Protein AF-F9ERB6-F1 (afdb_monomer)

Radius of gyration: 22.66 Å; Cα contacts (8 Å, |Δi|>4): 170; chains: 1; bounding box: 61×48×61 Å

Sequence (245 aa):
NIIIIYNVPIQYGKVVSDYELTKASIKLIEELATFKDCTVIKESKATLNYVKQNLNITEKDAKEFIKLLGDDYYHIKNETNKVATFLEGQPYSFEKIKNLISIDKEYNMKDLIENFLKTKNFLDIISFLEKNKDSYLGLIYMLTDELINLLKLTSLIKSGKISRNMNYNVFKELYNDFSDLFIGKNFKPQHPYTIFLKLNSSENFSEEFLEKKLKELLEIEYKVKSGERDIDIETEVFLGKFFFK

Structure (mmCIF, N/CA/C/O backbone):
data_AF-F9ERB6-F1
#
_entry.id   AF-F9ERB6-F1
#
loop_
_atom_site.group_PDB
_atom_site.id
_atom_site.type_symbol
_atom_site.label_atom_id
_atom_site.label_alt_id
_atom_site.label_comp_id
_atom_site.label_asym_id
_atom_site.label_entity_id
_atom_site.label_seq_id
_atom_site.pdbx_PDB_ins_code
_atom_site.Cartn_x
_atom_site.Cartn_y
_atom_site.Cartn_z
_atom_site.occupancy
_atom_site.B_iso_or_equiv
_atom_site.auth_seq_id
_atom_site.auth_comp_id
_atom_site.auth_asym_id
_atom_site.auth_atom_id
_atom_site.pdbx_PDB_model_num
ATOM 1 N N . ASN A 1 1 ? 37.590 6.692 -23.106 1.00 71.62 1 ASN A N 1
ATOM 2 C CA . ASN A 1 1 ? 36.220 7.242 -23.165 1.00 71.62 1 ASN A CA 1
ATOM 3 C C . ASN A 1 1 ? 36.083 8.353 -22.153 1.00 71.62 1 ASN A C 1
ATOM 5 O O . ASN A 1 1 ? 36.281 8.098 -20.974 1.00 71.62 1 ASN A O 1
ATOM 9 N N . ILE A 1 2 ? 35.795 9.566 -22.618 1.00 81.50 2 ILE A N 1
ATOM 10 C CA . ILE A 1 2 ? 35.413 10.679 -21.746 1.00 81.50 2 ILE A CA 1
ATOM 11 C C . ILE A 1 2 ? 33.898 10.573 -21.564 1.00 81.50 2 ILE A C 1
ATOM 13 O O . ILE A 1 2 ? 33.173 10.480 -22.551 1.00 81.50 2 ILE A O 1
ATOM 17 N N . ILE A 1 3 ? 33.435 10.526 -20.318 1.00 85.31 3 ILE A N 1
ATOM 18 C CA . ILE A 1 3 ? 32.009 10.537 -19.980 1.00 85.31 3 ILE A CA 1
ATOM 19 C C . ILE A 1 3 ? 31.728 11.882 -19.324 1.00 85.31 3 ILE A C 1
ATOM 21 O O . ILE A 1 3 ? 32.378 12.237 -18.344 1.00 85.31 3 ILE A O 1
ATOM 25 N N . ILE A 1 4 ? 30.772 12.624 -19.876 1.00 82.62 4 ILE A N 1
ATOM 26 C CA . ILE A 1 4 ? 30.315 13.898 -19.324 1.00 82.62 4 ILE A CA 1
ATOM 27 C C . ILE A 1 4 ? 28.929 13.660 -18.734 1.00 82.62 4 ILE A C 1
ATOM 29 O O . ILE A 1 4 ? 28.033 13.189 -19.432 1.00 82.62 4 ILE A O 1
ATOM 33 N N . ILE A 1 5 ? 28.769 13.961 -17.446 1.00 84.25 5 ILE A N 1
ATOM 34 C CA . ILE A 1 5 ? 27.496 13.830 -16.734 1.00 84.25 5 ILE A CA 1
ATOM 35 C C . ILE A 1 5 ? 26.927 15.229 -16.524 1.00 84.25 5 ILE A C 1
ATOM 37 O O . ILE A 1 5 ? 27.597 16.099 -15.968 1.00 84.25 5 ILE A O 1
ATOM 41 N N . TYR A 1 6 ? 25.690 15.432 -16.968 1.00 82.94 6 TYR A N 1
ATOM 42 C CA . TYR A 1 6 ? 24.942 16.668 -16.776 1.00 82.94 6 TYR A CA 1
ATOM 43 C C . TYR A 1 6 ? 23.697 16.370 -15.943 1.00 82.94 6 TYR A C 1
ATOM 45 O O . TYR A 1 6 ? 22.802 15.654 -16.390 1.00 82.94 6 TYR A O 1
ATOM 53 N N . ASN A 1 7 ? 23.660 16.901 -14.723 1.00 81.75 7 ASN A N 1
ATOM 54 C CA . ASN A 1 7 ? 22.534 16.724 -13.814 1.00 81.75 7 ASN A CA 1
ATOM 55 C C . ASN A 1 7 ? 21.531 17.860 -14.005 1.00 81.75 7 ASN A C 1
ATOM 57 O O . ASN A 1 7 ? 21.911 19.031 -13.991 1.00 81.75 7 ASN A O 1
ATOM 61 N N . VAL A 1 8 ? 20.250 17.511 -14.122 1.00 82.44 8 VAL A N 1
ATOM 62 C CA . VAL A 1 8 ? 19.152 18.476 -14.233 1.00 82.44 8 VAL A CA 1
ATOM 63 C C . VAL A 1 8 ? 18.274 18.447 -12.981 1.00 82.44 8 VAL A C 1
ATOM 65 O O . VAL A 1 8 ? 17.952 17.362 -12.492 1.00 82.44 8 VAL A O 1
ATOM 68 N N . PRO A 1 9 ? 17.856 19.607 -12.447 1.00 80.44 9 PRO A N 1
ATOM 69 C CA . PRO A 1 9 ? 16.881 19.649 -11.370 1.00 80.44 9 PRO A CA 1
ATOM 70 C C . PRO A 1 9 ? 15.511 19.175 -11.870 1.00 80.44 9 PRO A C 1
ATOM 72 O O . PRO A 1 9 ? 15.029 19.585 -12.931 1.00 80.44 9 PRO A O 1
ATOM 75 N N . ILE A 1 10 ? 14.876 18.307 -11.081 1.00 73.56 10 ILE A N 1
ATOM 76 C CA . ILE A 1 10 ? 13.539 17.770 -11.345 1.00 73.56 10 ILE A CA 1
ATOM 77 C C . ILE A 1 10 ? 12.569 18.353 -10.319 1.00 73.56 10 ILE A C 1
ATOM 79 O O . ILE A 1 10 ? 12.790 18.247 -9.114 1.00 73.56 10 ILE A O 1
ATOM 83 N N . GLN A 1 11 ? 11.457 18.908 -10.796 1.00 70.81 11 GLN A N 1
ATOM 84 C CA . GLN A 1 11 ? 10.355 19.380 -9.968 1.00 70.81 11 GLN A CA 1
ATOM 85 C C . GLN A 1 11 ? 9.054 18.704 -10.414 1.00 70.81 11 GLN A C 1
ATOM 87 O O . GLN A 1 11 ? 8.700 18.706 -11.593 1.00 70.81 11 GLN A O 1
ATOM 92 N N . TYR A 1 12 ? 8.343 18.075 -9.474 1.00 69.69 12 TYR A N 1
ATOM 93 C CA . TYR A 1 12 ? 7.079 17.363 -9.732 1.00 69.69 12 TYR A CA 1
ATOM 94 C C . TYR A 1 12 ? 7.140 16.325 -10.872 1.00 69.69 12 TYR A C 1
ATOM 96 O O . TYR A 1 12 ? 6.164 16.132 -11.603 1.00 69.69 12 TYR A O 1
ATOM 104 N N . GLY A 1 13 ? 8.282 15.646 -11.025 1.00 64.31 13 GLY A N 1
ATOM 105 C CA . GLY A 1 13 ? 8.489 14.636 -12.066 1.00 64.31 13 GLY A CA 1
ATOM 106 C C . GLY A 1 13 ? 8.691 15.211 -13.471 1.00 64.31 13 GLY A C 1
ATOM 107 O O . GLY A 1 13 ? 8.506 14.487 -14.445 1.00 64.31 13 GLY A O 1
ATOM 108 N N . LYS A 1 14 ? 9.047 16.495 -13.591 1.00 71.62 14 LYS A N 1
ATOM 109 C CA . LYS A 1 14 ? 9.475 17.137 -14.840 1.00 71.62 14 LYS A CA 1
ATOM 110 C C . LYS A 1 14 ? 10.795 17.870 -14.626 1.00 71.62 14 LYS A C 1
ATOM 112 O O . LYS A 1 14 ? 11.063 18.347 -13.527 1.00 71.62 14 LYS A O 1
ATOM 117 N N . VAL A 1 15 ? 11.613 17.950 -15.671 1.00 78.56 15 VAL A N 1
ATOM 118 C CA . VAL A 1 15 ? 12.820 18.785 -15.658 1.00 78.56 15 VAL A CA 1
ATOM 119 C C . VAL A 1 15 ? 12.391 20.250 -15.561 1.00 78.56 15 VAL A C 1
A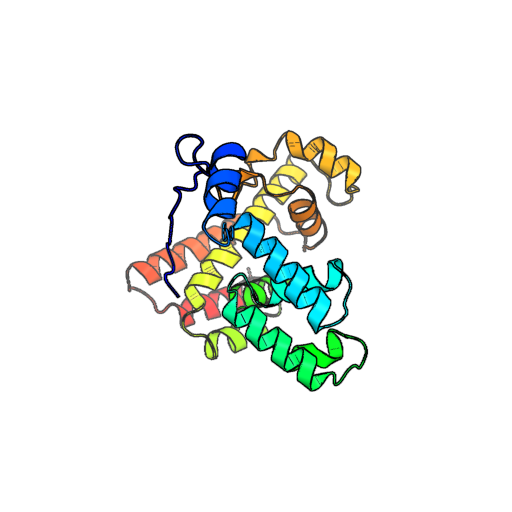TOM 121 O O . VAL A 1 15 ? 11.418 20.648 -16.203 1.00 78.56 15 VAL A O 1
ATOM 124 N N . VAL A 1 16 ? 13.068 21.038 -14.724 1.00 83.94 16 VAL A N 1
ATOM 125 C CA . VAL A 1 16 ? 12.841 22.490 -14.662 1.00 83.94 16 VAL A CA 1
ATOM 126 C C . VAL A 1 16 ? 13.194 23.090 -16.024 1.00 83.94 16 VAL A C 1
ATOM 128 O O . VAL A 1 16 ? 14.277 22.821 -16.540 1.00 83.94 16 VAL A O 1
ATOM 131 N N . SER A 1 17 ? 12.294 23.895 -16.595 1.00 80.94 17 SER A N 1
ATOM 132 C CA . SER A 1 17 ? 12.388 24.408 -17.974 1.00 80.94 17 SER A CA 1
ATOM 133 C C . SER A 1 17 ? 13.741 25.031 -18.308 1.00 80.94 17 SER A C 1
ATOM 135 O O . SER A 1 17 ? 14.278 24.804 -19.386 1.00 80.94 17 SER A O 1
ATOM 137 N N . ASP A 1 18 ? 14.314 25.767 -17.359 1.00 82.44 18 ASP A N 1
ATOM 138 C CA . ASP A 1 18 ? 15.550 26.534 -17.544 1.00 82.44 18 ASP A CA 1
ATOM 139 C C . ASP A 1 18 ? 16.794 25.638 -17.675 1.00 82.44 18 ASP A C 1
ATOM 141 O O . ASP A 1 18 ? 17.854 26.090 -18.106 1.00 82.44 18 ASP A O 1
ATOM 145 N N . TYR A 1 19 ? 16.658 24.358 -17.325 1.00 81.06 19 TYR A N 1
ATOM 146 C CA . TYR A 1 19 ? 17.702 23.336 -17.383 1.00 81.06 19 TYR A CA 1
ATOM 147 C C . TYR A 1 19 ? 17.399 22.252 -18.429 1.00 81.06 19 TYR A C 1
ATOM 149 O O . TYR A 1 19 ? 18.171 21.302 -18.583 1.00 81.06 19 TYR A O 1
ATOM 157 N N . GLU A 1 20 ? 16.272 22.351 -19.142 1.00 82.06 20 GLU A N 1
ATOM 158 C CA . GLU A 1 20 ? 15.896 21.377 -20.160 1.00 82.06 20 GLU A CA 1
ATOM 159 C C . GLU A 1 20 ? 16.738 21.580 -21.429 1.00 82.06 20 GLU A C 1
ATOM 161 O O . GLU A 1 20 ? 16.736 22.641 -22.056 1.00 82.06 20 GLU A O 1
ATOM 166 N N . LEU A 1 21 ? 17.469 20.539 -21.838 1.00 84.44 21 LEU A N 1
ATOM 167 C CA . LEU A 1 21 ? 18.234 20.572 -23.081 1.00 84.44 21 LEU A CA 1
ATOM 168 C C . LEU A 1 21 ? 17.281 20.605 -24.277 1.00 84.44 21 LEU A C 1
ATOM 170 O O . LEU A 1 21 ? 16.527 19.664 -24.533 1.00 84.44 21 LEU A O 1
ATOM 174 N N . THR A 1 22 ? 17.345 21.684 -25.055 1.00 85.50 22 THR A N 1
ATOM 175 C CA . THR A 1 22 ? 16.536 21.806 -26.270 1.00 85.50 22 THR A CA 1
ATOM 176 C C . THR A 1 22 ? 16.966 20.789 -27.330 1.00 85.50 22 THR A C 1
ATOM 178 O O . THR A 1 22 ? 18.119 20.355 -27.383 1.00 85.50 22 THR A O 1
ATOM 181 N N . LYS A 1 23 ? 16.064 20.463 -28.265 1.00 85.31 23 LYS A N 1
ATOM 182 C CA . LYS A 1 23 ? 16.389 19.603 -29.420 1.00 85.31 23 LYS A CA 1
ATOM 183 C C . LYS A 1 23 ? 17.579 20.121 -30.238 1.00 85.31 23 LYS A C 1
ATOM 185 O O . LYS A 1 23 ? 18.312 19.316 -30.802 1.00 85.31 23 LYS A O 1
ATOM 190 N N . ALA A 1 24 ? 17.756 21.441 -30.325 1.00 88.38 24 ALA A N 1
ATOM 191 C CA . ALA A 1 24 ? 18.884 22.045 -31.031 1.00 88.38 24 ALA A CA 1
ATOM 192 C C . ALA A 1 24 ? 20.206 21.778 -30.296 1.00 88.38 24 ALA A C 1
ATOM 194 O O . ALA A 1 24 ? 21.178 21.360 -30.916 1.00 88.38 24 ALA A O 1
ATOM 195 N N . SER A 1 25 ? 20.212 21.934 -28.970 1.00 86.06 25 SER A N 1
ATOM 196 C CA . SER A 1 25 ? 21.370 21.638 -28.121 1.00 86.06 25 SER A CA 1
ATOM 197 C C . SER A 1 25 ? 21.766 20.162 -28.188 1.00 86.06 25 SER A C 1
ATOM 199 O O . SER A 1 25 ? 22.945 19.856 -28.315 1.00 86.06 25 SER A O 1
ATOM 201 N N . ILE A 1 26 ? 20.788 19.249 -28.164 1.00 87.81 26 ILE A N 1
ATOM 202 C CA . ILE A 1 26 ? 21.046 17.805 -28.270 1.00 87.81 26 ILE A CA 1
ATOM 203 C C . ILE A 1 26 ? 21.697 17.461 -29.612 1.00 87.81 26 ILE A C 1
ATOM 205 O O . ILE A 1 26 ? 22.683 16.738 -29.618 1.00 87.81 26 ILE A O 1
ATOM 209 N N . LYS A 1 27 ? 21.222 18.029 -30.730 1.00 90.12 27 LYS A N 1
ATOM 210 C CA . LYS A 1 27 ? 21.838 17.798 -32.048 1.00 90.12 27 LYS A CA 1
ATOM 211 C C . LYS A 1 27 ? 23.305 18.223 -32.100 1.00 90.12 27 LYS A C 1
ATOM 213 O O . LYS A 1 27 ? 24.126 17.478 -32.614 1.00 90.12 27 LYS A O 1
ATOM 218 N N . LEU A 1 28 ? 23.635 19.382 -31.529 1.00 90.75 28 LEU A N 1
ATOM 219 C CA . LEU A 1 28 ? 25.022 19.856 -31.456 1.00 90.75 28 LEU A CA 1
ATOM 220 C C . LEU A 1 28 ? 25.899 18.935 -30.595 1.00 90.75 28 LEU A C 1
ATOM 222 O O . LEU A 1 28 ? 27.067 18.721 -30.905 1.00 90.75 28 LEU A O 1
ATOM 226 N N . ILE A 1 29 ? 25.343 18.363 -29.522 1.00 88.56 29 ILE A N 1
ATOM 227 C CA . ILE A 1 29 ? 26.040 17.349 -28.720 1.00 88.56 29 ILE A CA 1
ATOM 228 C C . ILE A 1 29 ? 26.240 16.073 -29.545 1.00 88.56 29 ILE A C 1
ATOM 230 O O . ILE A 1 29 ? 27.333 15.515 -29.527 1.00 88.56 29 ILE A O 1
ATOM 234 N N . GLU A 1 30 ? 25.218 15.634 -30.282 1.00 91.25 30 GLU A N 1
ATOM 235 C CA . GLU A 1 30 ? 25.242 14.426 -31.118 1.00 91.25 30 GLU A CA 1
ATOM 236 C C . GLU A 1 30 ? 26.248 14.498 -32.281 1.00 91.25 30 GLU A C 1
ATOM 238 O O . GLU A 1 30 ? 26.722 13.458 -32.736 1.00 91.25 30 GLU A O 1
ATOM 243 N N . GLU A 1 31 ? 26.636 15.699 -32.723 1.00 91.94 31 GLU A N 1
ATOM 244 C CA . GLU A 1 31 ? 27.723 15.904 -33.695 1.00 91.94 31 GLU A CA 1
ATOM 245 C C . GLU A 1 31 ? 29.114 15.566 -33.125 1.00 91.94 31 GLU A C 1
ATOM 247 O O . GLU A 1 31 ? 30.026 15.230 -33.880 1.00 91.94 31 GLU A O 1
ATOM 252 N N . LEU A 1 32 ? 29.286 15.639 -31.800 1.00 89.62 32 LEU A N 1
ATOM 253 C CA . LEU A 1 32 ? 30.582 15.499 -31.122 1.00 89.62 32 LEU A CA 1
ATOM 254 C C . LEU A 1 32 ? 30.663 14.272 -30.201 1.00 89.62 32 LEU A C 1
ATOM 256 O O . LEU A 1 32 ? 31.756 13.779 -29.918 1.00 89.62 32 LEU A O 1
ATOM 260 N N . ALA A 1 33 ? 29.529 13.789 -29.698 1.00 87.56 33 ALA A N 1
ATOM 261 C CA . ALA A 1 33 ? 29.447 12.730 -28.702 1.00 87.56 33 ALA A CA 1
ATOM 262 C C . ALA A 1 33 ? 28.122 11.963 -28.793 1.00 87.56 33 ALA A C 1
ATOM 264 O O . ALA A 1 33 ? 27.125 12.440 -29.318 1.00 87.56 33 ALA A O 1
ATOM 265 N N . THR A 1 34 ? 28.065 10.763 -28.214 1.00 87.44 34 THR A N 1
ATOM 266 C CA . THR A 1 34 ? 26.791 10.049 -28.062 1.00 87.44 34 THR A CA 1
ATOM 267 C C . THR A 1 34 ? 25.996 10.639 -26.901 1.00 87.44 34 THR A C 1
ATOM 269 O O . THR A 1 34 ? 26.391 10.499 -25.743 1.00 87.44 34 THR A O 1
ATOM 272 N N . PHE A 1 35 ? 24.847 11.246 -27.193 1.00 86.19 35 PHE A N 1
ATOM 273 C CA . PHE A 1 35 ? 23.916 11.692 -26.163 1.00 86.19 35 PHE A CA 1
ATOM 274 C C . PHE A 1 35 ? 23.068 10.517 -25.649 1.00 86.19 35 PHE A C 1
ATOM 276 O O . PHE A 1 35 ? 22.467 9.770 -26.423 1.00 86.19 35 PHE A O 1
ATOM 283 N N . LYS A 1 36 ? 23.002 10.350 -24.325 1.00 83.56 36 LYS A N 1
ATOM 284 C CA . LYS A 1 36 ? 22.073 9.427 -23.664 1.00 83.56 36 LYS A CA 1
ATOM 285 C C . LYS A 1 36 ? 21.321 10.166 -22.572 1.00 83.56 36 LYS A C 1
ATOM 287 O O . LYS A 1 36 ? 21.922 10.706 -21.652 1.00 83.56 36 LYS A O 1
ATOM 292 N N . ASP A 1 37 ? 20.001 10.154 -22.683 1.00 77.06 37 ASP A N 1
ATOM 293 C CA . ASP A 1 37 ? 19.109 10.734 -21.689 1.00 77.06 37 ASP A CA 1
ATOM 294 C C . ASP A 1 37 ? 18.735 9.671 -20.652 1.00 77.06 37 ASP A C 1
ATOM 296 O O . ASP A 1 37 ? 17.989 8.735 -20.953 1.00 77.06 37 ASP A O 1
ATOM 300 N N . CYS A 1 38 ? 19.277 9.837 -19.447 1.00 73.38 38 CYS A N 1
ATOM 301 C CA . CYS A 1 38 ? 19.036 8.984 -18.285 1.00 73.38 38 CYS A CA 1
ATOM 302 C C . CYS A 1 38 ? 18.101 9.658 -17.265 1.00 73.38 38 CYS A C 1
ATOM 304 O O . CYS A 1 38 ? 18.232 9.449 -16.066 1.00 73.38 38 CYS A O 1
ATOM 306 N N . THR A 1 39 ? 17.177 10.520 -17.700 1.00 70.94 39 THR A N 1
ATOM 307 C CA . THR A 1 39 ? 16.141 11.036 -16.794 1.00 70.94 39 THR A CA 1
ATOM 308 C C . THR A 1 39 ? 15.249 9.901 -16.285 1.00 70.94 39 THR A C 1
ATOM 310 O O . THR A 1 39 ? 14.888 8.998 -17.043 1.00 70.94 39 THR A O 1
ATOM 313 N N . VAL A 1 40 ? 14.806 9.998 -15.026 1.00 65.12 40 VAL A N 1
ATOM 314 C CA . VAL A 1 40 ? 13.964 8.994 -14.336 1.00 65.12 40 VAL A CA 1
ATOM 315 C C . VAL A 1 40 ? 12.767 8.530 -15.188 1.00 65.12 40 VAL A C 1
ATOM 317 O O . VAL A 1 40 ? 12.412 7.356 -15.205 1.00 65.12 40 VAL A O 1
ATOM 320 N N . ILE A 1 41 ? 12.172 9.431 -15.979 1.00 62.16 41 ILE A N 1
ATOM 321 C CA . ILE A 1 41 ? 11.030 9.143 -16.869 1.00 62.16 41 ILE A CA 1
ATOM 322 C C . ILE A 1 41 ? 11.405 8.162 -17.993 1.00 62.16 41 ILE A C 1
ATOM 324 O O . ILE A 1 41 ? 10.613 7.289 -18.366 1.00 62.16 41 ILE A O 1
ATOM 328 N N . LYS A 1 42 ? 12.597 8.320 -18.579 1.00 67.19 42 LYS A N 1
ATOM 329 C CA . LYS A 1 42 ? 13.115 7.401 -19.597 1.00 67.19 42 LYS A CA 1
ATOM 330 C C . LYS A 1 42 ? 13.673 6.133 -18.965 1.00 67.19 42 LYS A C 1
ATOM 332 O O . LYS A 1 42 ? 13.510 5.074 -19.568 1.00 67.19 42 LYS A O 1
ATOM 337 N N . GLU A 1 43 ? 14.214 6.211 -17.750 1.00 67.00 43 GLU A N 1
ATOM 338 C CA . GLU A 1 43 ? 14.640 5.036 -16.984 1.00 67.00 43 GLU A CA 1
ATOM 339 C C . GLU A 1 43 ? 13.471 4.081 -16.719 1.00 67.00 43 GLU A C 1
ATOM 341 O O . GLU A 1 43 ? 13.584 2.906 -17.050 1.00 67.00 43 GLU A O 1
ATOM 346 N N . SER A 1 44 ? 12.300 4.560 -16.275 1.00 71.31 44 SER A N 1
ATOM 347 C CA . SER A 1 44 ? 11.135 3.681 -16.049 1.00 71.31 44 SER A CA 1
ATOM 348 C C . SER A 1 44 ? 10.701 2.928 -17.317 1.00 71.31 44 SER A C 1
ATOM 350 O O . SER A 1 44 ? 10.346 1.749 -17.265 1.00 71.31 44 SER A O 1
ATOM 352 N N . LYS A 1 45 ? 10.755 3.586 -18.486 1.00 78.94 45 LYS A N 1
ATOM 353 C CA . LYS A 1 45 ? 10.469 2.940 -19.781 1.00 78.94 45 LYS A CA 1
ATOM 354 C C . LYS A 1 45 ? 11.572 1.971 -20.201 1.00 78.94 45 LYS A C 1
ATOM 356 O O . LYS A 1 45 ? 11.267 0.925 -20.771 1.00 78.94 45 LYS A O 1
ATOM 361 N N . ALA A 1 46 ? 12.832 2.308 -19.940 1.00 82.25 46 ALA A N 1
ATOM 362 C CA . ALA A 1 46 ? 13.969 1.446 -20.236 1.00 82.25 46 ALA A CA 1
ATOM 363 C C . ALA A 1 46 ? 13.923 0.164 -19.395 1.00 82.25 46 ALA A C 1
ATOM 365 O O . ALA A 1 46 ? 14.058 -0.922 -19.953 1.00 82.25 46 ALA A O 1
ATOM 366 N N . THR A 1 47 ? 13.633 0.275 -18.096 1.00 86.00 47 THR A N 1
ATOM 367 C CA . THR A 1 47 ? 13.432 -0.863 -17.190 1.00 86.00 47 THR A CA 1
ATOM 368 C C . THR A 1 47 ? 12.285 -1.748 -17.664 1.00 86.00 47 THR A C 1
ATOM 370 O O . THR A 1 47 ? 12.460 -2.956 -17.806 1.00 86.00 47 THR A O 1
ATOM 373 N N . LEU A 1 48 ? 11.137 -1.157 -18.014 1.00 89.56 48 LEU A N 1
ATOM 374 C CA . LEU A 1 48 ? 10.001 -1.904 -18.556 1.00 89.56 48 LEU A CA 1
ATOM 375 C C . LEU A 1 48 ? 10.371 -2.676 -19.830 1.00 89.56 48 LEU A C 1
ATOM 377 O O . LEU A 1 48 ? 10.056 -3.858 -19.954 1.00 89.56 48 LEU A O 1
ATOM 381 N N . ASN A 1 49 ? 11.051 -2.023 -20.774 1.00 90.12 49 ASN A N 1
ATOM 382 C CA . ASN A 1 49 ? 11.477 -2.665 -22.016 1.00 90.12 49 ASN A CA 1
ATOM 383 C C . ASN A 1 49 ? 12.512 -3.767 -21.766 1.00 90.12 49 ASN A C 1
ATOM 385 O O . ASN A 1 49 ? 12.425 -4.819 -22.396 1.00 90.12 49 ASN A O 1
ATOM 389 N N . TYR A 1 50 ? 13.439 -3.553 -20.829 1.00 91.69 50 TYR A N 1
ATOM 390 C CA . TYR A 1 50 ? 14.423 -4.552 -20.423 1.00 91.69 50 TYR A CA 1
ATOM 391 C C . TYR A 1 50 ? 13.739 -5.822 -19.910 1.00 91.69 50 TYR A C 1
ATOM 393 O O . TYR A 1 50 ? 14.025 -6.909 -20.408 1.00 91.69 50 TYR A O 1
ATOM 401 N N . VAL A 1 51 ? 12.794 -5.690 -18.975 1.00 92.62 51 VAL A N 1
ATOM 402 C CA . VAL A 1 51 ? 12.046 -6.830 -18.420 1.00 92.62 51 VAL A CA 1
ATOM 403 C C . VAL A 1 51 ? 11.246 -7.545 -19.513 1.00 92.62 51 VAL A C 1
ATOM 405 O O . VAL A 1 51 ? 11.353 -8.763 -19.651 1.00 92.62 51 VAL A O 1
ATOM 408 N N . LYS A 1 52 ? 10.499 -6.795 -20.339 1.00 94.25 52 LYS A N 1
ATOM 409 C CA . LYS A 1 52 ? 9.701 -7.359 -21.445 1.00 94.25 52 LYS A CA 1
ATOM 410 C C . LYS A 1 52 ? 10.553 -8.185 -22.406 1.00 94.25 52 LYS A C 1
ATOM 412 O O . LYS A 1 52 ? 10.143 -9.276 -22.783 1.00 94.25 52 LYS A O 1
ATOM 417 N N . GLN A 1 53 ? 11.716 -7.664 -22.802 1.00 91.06 53 GLN A N 1
ATOM 418 C CA . GLN A 1 53 ? 12.598 -8.323 -23.765 1.00 91.06 53 GLN A CA 1
ATOM 419 C C . GLN A 1 53 ? 13.278 -9.559 -23.174 1.00 91.06 53 GLN A C 1
ATOM 421 O O . GLN A 1 53 ? 13.296 -10.598 -23.825 1.00 91.06 53 GLN A O 1
ATOM 426 N N . ASN A 1 54 ? 13.800 -9.471 -21.947 1.00 91.44 54 ASN A N 1
ATOM 427 C CA . ASN A 1 54 ? 14.543 -10.578 -21.339 1.00 91.44 54 ASN A CA 1
ATOM 428 C C . ASN A 1 54 ? 13.642 -11.747 -20.921 1.00 91.44 54 ASN A C 1
ATOM 430 O O . ASN A 1 54 ? 14.082 -12.890 -20.964 1.00 91.44 54 ASN A O 1
ATOM 434 N N . LEU A 1 55 ? 12.391 -11.477 -20.532 1.00 91.38 55 LEU A N 1
ATOM 435 C CA . LEU A 1 55 ? 11.439 -12.523 -20.138 1.00 91.38 55 LEU A CA 1
ATOM 436 C C . LEU A 1 55 ? 10.475 -12.924 -21.262 1.00 91.38 55 LEU A C 1
ATOM 438 O O . LEU A 1 55 ? 9.723 -13.880 -21.097 1.00 91.38 55 LEU A O 1
ATOM 442 N N . ASN A 1 56 ? 10.490 -12.204 -22.389 1.00 90.31 56 ASN A N 1
ATOM 443 C CA . ASN A 1 56 ? 9.556 -12.367 -23.50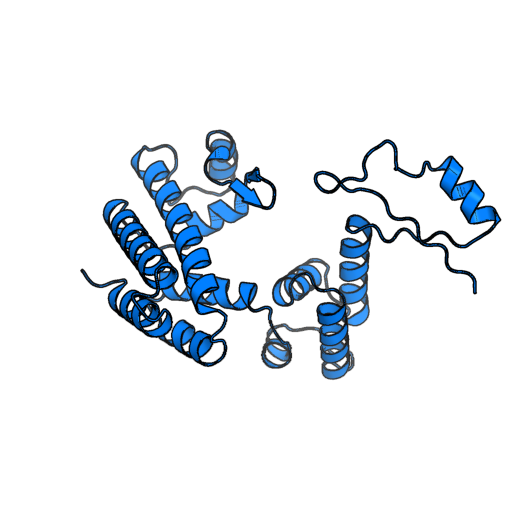4 1.00 90.31 56 ASN A CA 1
ATOM 444 C C . ASN A 1 56 ? 8.079 -12.348 -23.055 1.00 90.31 56 ASN A C 1
ATOM 446 O O . ASN A 1 56 ? 7.301 -13.255 -23.353 1.00 90.31 56 ASN A O 1
ATOM 450 N N . ILE A 1 57 ? 7.704 -11.312 -22.298 1.00 92.25 57 ILE A N 1
ATOM 451 C CA . ILE A 1 57 ? 6.375 -11.183 -21.677 1.00 92.25 57 ILE A CA 1
ATOM 452 C C . ILE A 1 57 ? 5.593 -9.967 -22.156 1.00 92.25 57 ILE A C 1
ATOM 454 O O . ILE A 1 57 ? 6.132 -9.029 -22.755 1.00 92.25 57 ILE A O 1
ATOM 458 N N . THR A 1 58 ? 4.291 -9.966 -21.856 1.00 92.06 58 THR A N 1
ATOM 459 C CA . THR A 1 58 ? 3.429 -8.828 -22.160 1.00 92.06 58 THR A CA 1
ATOM 460 C C . THR A 1 58 ? 3.812 -7.607 -21.327 1.00 92.06 58 THR A C 1
ATOM 462 O O . THR A 1 58 ? 4.443 -7.688 -20.274 1.00 92.06 58 THR A O 1
ATOM 465 N N . GLU A 1 59 ? 3.395 -6.427 -21.784 1.00 90.31 59 GLU A N 1
ATOM 466 C CA . GLU A 1 59 ? 3.604 -5.203 -21.009 1.00 90.31 59 GLU A CA 1
ATOM 467 C C . GLU A 1 59 ? 2.891 -5.221 -19.657 1.00 90.31 59 GLU A C 1
ATOM 469 O O . GLU A 1 59 ? 3.385 -4.632 -18.698 1.00 90.31 59 GLU A O 1
ATOM 474 N N . LYS A 1 60 ? 1.733 -5.883 -19.588 1.00 89.56 60 LYS A N 1
ATOM 475 C CA . LYS A 1 60 ? 0.977 -6.029 -18.349 1.00 89.56 60 LYS A CA 1
ATOM 476 C C . LYS A 1 60 ? 1.788 -6.841 -17.338 1.00 89.56 60 LYS A C 1
ATOM 478 O O . LYS A 1 60 ? 2.022 -6.347 -16.240 1.00 89.56 60 LYS A O 1
ATOM 483 N N . ASP A 1 61 ? 2.277 -8.008 -17.749 1.00 89.31 61 ASP A N 1
ATOM 484 C CA . ASP A 1 61 ? 3.030 -8.911 -16.871 1.00 89.31 61 ASP A CA 1
ATOM 485 C C . ASP A 1 61 ? 4.360 -8.285 -16.437 1.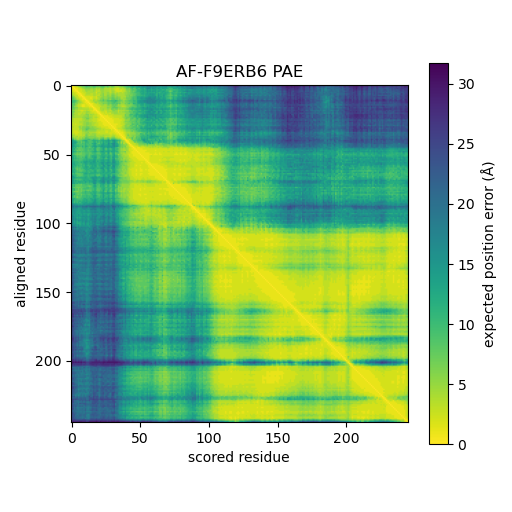00 89.31 61 ASP A C 1
ATOM 487 O O . ASP A 1 61 ? 4.757 -8.407 -15.284 1.00 89.31 61 ASP A O 1
ATOM 491 N N . ALA A 1 62 ? 5.028 -7.535 -17.321 1.00 91.25 62 ALA A N 1
ATOM 492 C CA . ALA A 1 62 ? 6.251 -6.821 -16.960 1.00 91.25 62 ALA A CA 1
ATOM 493 C C . ALA A 1 62 ? 6.010 -5.715 -15.924 1.00 91.25 62 ALA A C 1
ATOM 495 O O . ALA A 1 62 ? 6.819 -5.541 -15.016 1.00 91.25 62 ALA A O 1
ATOM 496 N N . LYS A 1 63 ? 4.899 -4.972 -16.034 1.00 89.75 63 LYS A N 1
ATOM 497 C CA . LYS A 1 63 ? 4.521 -3.966 -15.026 1.00 89.75 63 LYS A CA 1
ATOM 498 C C . LYS A 1 63 ? 4.197 -4.612 -13.686 1.00 89.75 63 LYS A C 1
ATOM 500 O O . LYS A 1 63 ? 4.571 -4.067 -12.654 1.00 89.75 63 LYS A O 1
ATOM 505 N N . GLU A 1 64 ? 3.507 -5.748 -13.705 1.00 87.62 64 GLU A N 1
ATOM 506 C CA . GLU A 1 64 ? 3.193 -6.510 -12.500 1.00 87.62 64 GLU A CA 1
ATOM 507 C C . GLU A 1 64 ? 4.470 -7.042 -11.844 1.00 87.62 64 GLU A C 1
ATOM 509 O O . GLU A 1 64 ? 4.696 -6.782 -10.669 1.00 87.62 64 GLU A O 1
ATOM 514 N N . PHE A 1 65 ? 5.367 -7.645 -12.624 1.00 89.81 65 PHE A N 1
ATOM 515 C CA . PHE A 1 65 ? 6.668 -8.114 -12.156 1.00 89.81 65 PHE A CA 1
ATOM 516 C C . PHE A 1 65 ? 7.510 -7.001 -11.521 1.00 89.81 65 PHE A C 1
ATOM 518 O O . PHE A 1 65 ? 7.998 -7.168 -10.410 1.00 89.81 65 PHE A O 1
ATOM 525 N N . ILE A 1 66 ? 7.639 -5.845 -12.182 1.00 89.19 66 ILE A N 1
ATOM 526 C CA . ILE A 1 66 ? 8.373 -4.695 -11.628 1.00 89.19 66 ILE A CA 1
ATOM 527 C C . ILE A 1 66 ? 7.741 -4.239 -10.311 1.00 89.19 66 ILE A C 1
ATOM 529 O O . ILE A 1 66 ? 8.448 -4.017 -9.337 1.00 89.19 66 ILE A O 1
ATOM 533 N N . LYS A 1 67 ? 6.409 -4.170 -10.247 1.00 85.81 67 LYS A N 1
ATOM 534 C CA . LYS A 1 67 ? 5.694 -3.762 -9.035 1.00 85.81 67 LYS A CA 1
ATOM 535 C C . LYS A 1 67 ? 5.981 -4.680 -7.838 1.00 85.81 67 LYS A C 1
ATOM 537 O O . LYS A 1 67 ? 6.030 -4.178 -6.722 1.00 85.81 67 LYS A O 1
ATOM 542 N N . LEU A 1 68 ? 6.181 -5.982 -8.064 1.00 86.00 68 LEU A N 1
ATOM 543 C CA . LEU A 1 68 ? 6.571 -6.932 -7.012 1.00 86.00 68 LEU A CA 1
ATOM 544 C C . LEU A 1 68 ? 7.982 -6.673 -6.478 1.00 86.00 68 LEU A C 1
ATOM 546 O O . LEU A 1 68 ? 8.263 -6.952 -5.319 1.00 86.00 68 LEU A O 1
ATOM 550 N N . LEU A 1 69 ? 8.881 -6.188 -7.331 1.00 86.56 69 LEU A N 1
ATOM 551 C CA . LEU A 1 69 ? 10.288 -5.980 -6.996 1.00 86.56 69 LEU A CA 1
ATOM 552 C C . LEU A 1 69 ? 10.578 -4.569 -6.466 1.00 86.56 69 LEU A C 1
ATOM 554 O O . LEU A 1 69 ? 11.647 -4.345 -5.908 1.00 86.56 69 LEU A O 1
ATOM 558 N N . GLY A 1 70 ? 9.646 -3.628 -6.627 1.00 83.69 70 GLY A N 1
ATOM 559 C CA . GLY A 1 70 ? 9.824 -2.230 -6.239 1.00 83.69 70 GLY A CA 1
ATOM 560 C C . GLY A 1 70 ? 10.481 -1.393 -7.338 1.00 83.69 70 GLY A C 1
ATOM 561 O O . GLY A 1 70 ? 10.411 -1.727 -8.520 1.00 83.69 70 GLY A O 1
ATOM 562 N N . ASP A 1 71 ? 11.106 -0.280 -6.947 1.00 79.25 71 ASP A N 1
ATOM 563 C CA . ASP A 1 71 ? 11.598 0.743 -7.885 1.00 79.25 71 ASP A CA 1
ATOM 564 C C . ASP A 1 71 ? 13.129 0.698 -8.112 1.00 79.25 71 ASP A C 1
ATOM 566 O O . ASP A 1 71 ? 13.657 1.460 -8.926 1.00 79.25 71 ASP A O 1
ATOM 570 N N . ASP A 1 72 ? 13.864 -0.193 -7.431 1.00 82.81 72 ASP A N 1
ATOM 571 C CA . ASP A 1 72 ? 15.324 -0.302 -7.569 1.00 82.81 72 ASP A CA 1
ATOM 572 C C . ASP A 1 72 ? 15.726 -1.015 -8.873 1.00 82.81 72 ASP A C 1
ATOM 574 O O . ASP A 1 72 ? 15.485 -2.210 -9.069 1.00 82.81 72 ASP A O 1
ATOM 578 N N . TYR A 1 73 ? 16.388 -0.285 -9.775 1.00 84.62 73 TYR A N 1
ATOM 579 C CA . TYR A 1 73 ? 16.791 -0.807 -11.083 1.00 84.62 73 TYR A CA 1
ATOM 580 C C . TYR A 1 73 ? 17.718 -2.028 -11.001 1.00 84.62 73 TYR A C 1
ATOM 582 O O . TYR A 1 73 ? 17.573 -2.960 -11.797 1.00 84.62 73 TYR A O 1
ATOM 590 N N . TYR A 1 74 ? 18.686 -2.035 -10.082 1.00 85.88 74 TYR A N 1
ATOM 591 C CA . TYR A 1 74 ? 19.656 -3.126 -9.990 1.00 85.88 74 TYR A CA 1
ATOM 592 C C . TYR A 1 74 ? 19.001 -4.392 -9.450 1.00 85.88 74 TYR A C 1
ATOM 594 O O . TYR A 1 74 ? 19.262 -5.476 -9.975 1.00 85.88 74 TYR A O 1
ATOM 602 N N . HIS A 1 75 ? 18.106 -4.252 -8.472 1.00 87.81 75 HIS A N 1
ATOM 603 C CA . HIS A 1 75 ? 17.289 -5.349 -7.969 1.00 87.81 75 HIS A CA 1
ATOM 604 C C . HIS A 1 75 ? 16.422 -5.945 -9.079 1.00 87.81 75 HIS A C 1
ATOM 606 O O . HIS A 1 75 ? 16.526 -7.139 -9.368 1.00 87.81 75 HIS A O 1
ATOM 612 N N . ILE A 1 76 ? 15.674 -5.100 -9.802 1.00 90.62 76 ILE A N 1
ATOM 613 C CA . ILE A 1 76 ? 14.848 -5.527 -10.942 1.00 90.62 76 ILE A CA 1
ATOM 614 C C . ILE A 1 76 ? 15.695 -6.254 -11.986 1.00 90.62 76 ILE A C 1
ATOM 616 O O . ILE A 1 76 ? 15.314 -7.325 -12.463 1.00 90.62 76 ILE A O 1
ATOM 620 N N . LYS A 1 77 ? 16.856 -5.699 -12.349 1.00 91.19 77 LYS A N 1
ATOM 621 C CA . LYS A 1 77 ? 17.759 -6.296 -13.337 1.00 91.19 77 LYS A CA 1
ATOM 622 C C . LYS A 1 77 ? 18.252 -7.676 -12.895 1.00 91.19 77 LYS A C 1
ATOM 624 O O . LYS A 1 77 ? 18.241 -8.609 -13.699 1.00 91.19 77 LYS A O 1
ATOM 629 N N . ASN A 1 78 ? 18.674 -7.808 -11.640 1.00 90.38 78 ASN A N 1
ATOM 630 C CA . ASN A 1 78 ? 19.201 -9.056 -11.093 1.00 90.38 78 ASN A CA 1
ATOM 631 C C . ASN A 1 78 ? 18.125 -10.147 -11.049 1.00 90.38 78 ASN A C 1
ATOM 633 O O . ASN A 1 78 ? 18.353 -11.253 -11.541 1.00 90.38 78 ASN A O 1
ATOM 637 N N . GLU A 1 79 ? 16.938 -9.822 -10.537 1.00 91.69 79 GLU A N 1
ATOM 638 C CA . GLU A 1 79 ? 15.808 -10.753 -10.474 1.00 91.69 79 GLU A CA 1
ATOM 639 C C . GLU A 1 79 ? 15.304 -11.129 -11.874 1.00 91.69 79 GLU A C 1
ATOM 641 O O . GLU A 1 79 ? 15.031 -12.298 -12.140 1.00 91.69 79 GLU A O 1
ATOM 646 N N . THR A 1 80 ? 15.282 -10.183 -12.820 1.00 93.12 80 THR A N 1
ATOM 647 C CA . THR A 1 80 ? 14.956 -10.470 -14.229 1.00 93.12 80 THR A CA 1
ATOM 648 C C . THR A 1 80 ? 15.915 -11.501 -14.819 1.00 93.12 80 THR A C 1
ATOM 650 O O . THR A 1 80 ? 15.474 -12.468 -15.435 1.00 93.12 80 THR A O 1
ATOM 653 N N . ASN A 1 81 ? 17.223 -11.338 -14.609 1.00 92.75 81 ASN A N 1
ATOM 654 C CA . ASN A 1 81 ? 18.223 -12.270 -15.132 1.00 92.75 81 ASN A CA 1
ATOM 655 C C . ASN A 1 81 ? 18.120 -13.650 -14.473 1.00 92.75 81 ASN A C 1
ATOM 657 O O . ASN A 1 81 ? 18.251 -14.670 -15.150 1.00 92.75 81 ASN A O 1
ATOM 661 N N . LYS A 1 82 ? 17.852 -13.688 -13.164 1.00 92.75 82 LYS A N 1
ATOM 662 C CA . LYS A 1 82 ? 17.626 -14.924 -12.410 1.00 92.75 82 LYS A CA 1
ATOM 663 C C . LYS A 1 82 ? 16.421 -15.689 -12.958 1.00 92.75 82 LYS A C 1
ATOM 665 O O . LYS A 1 82 ? 16.524 -16.886 -13.215 1.00 92.75 82 LYS A O 1
ATOM 670 N N . VAL A 1 83 ? 15.309 -14.992 -13.201 1.00 92.19 83 VAL A N 1
ATOM 671 C CA . VAL A 1 83 ? 14.098 -15.577 -13.790 1.00 92.19 83 VAL A CA 1
ATOM 672 C C . VAL A 1 83 ? 14.340 -16.030 -15.230 1.00 92.19 83 VAL A C 1
ATOM 674 O O . VAL A 1 83 ? 13.972 -17.150 -15.568 1.00 92.19 83 VAL A O 1
ATOM 677 N N . ALA A 1 84 ? 14.988 -15.213 -16.066 1.00 91.75 84 ALA A N 1
ATOM 678 C CA . ALA A 1 84 ? 15.312 -15.578 -17.447 1.00 91.75 84 ALA A CA 1
ATOM 679 C C . ALA A 1 84 ? 16.156 -16.860 -17.508 1.00 91.75 84 ALA A C 1
ATOM 681 O O . ALA A 1 84 ? 15.880 -17.752 -18.309 1.00 91.75 84 ALA A O 1
ATOM 682 N N . THR A 1 85 ? 17.138 -16.971 -16.608 1.00 90.94 85 THR A N 1
ATOM 683 C CA . THR A 1 85 ? 17.985 -18.163 -16.471 1.00 90.94 85 THR A CA 1
ATOM 684 C C . THR A 1 85 ? 17.171 -19.372 -16.019 1.00 90.94 85 THR A C 1
ATOM 686 O O . THR A 1 85 ? 17.313 -20.434 -16.599 1.00 90.94 85 THR A O 1
ATOM 689 N N . PHE A 1 86 ? 16.284 -19.219 -15.031 1.00 91.00 86 PHE A N 1
ATOM 690 C CA . PHE A 1 86 ? 15.436 -20.313 -14.546 1.00 91.00 86 PHE A CA 1
ATOM 691 C C . PHE A 1 86 ? 14.429 -20.812 -15.591 1.00 91.00 86 PHE A C 1
ATOM 693 O O . PHE A 1 86 ? 14.120 -21.999 -15.634 1.00 91.00 86 PHE A O 1
ATOM 700 N N . LEU A 1 87 ? 13.887 -19.910 -16.414 1.00 89.19 87 LEU A N 1
ATOM 701 C CA . LEU A 1 87 ? 12.910 -20.276 -17.433 1.00 89.19 87 LEU A CA 1
ATOM 702 C C . LEU A 1 87 ? 13.556 -20.982 -18.631 1.00 89.19 87 LEU A C 1
ATOM 704 O O . LEU A 1 87 ? 12.855 -21.732 -19.297 1.00 89.19 87 LEU A O 1
ATOM 708 N N . GLU A 1 88 ? 14.839 -20.752 -18.929 1.00 86.19 88 GLU A N 1
ATOM 709 C CA . GLU A 1 88 ? 15.550 -21.348 -20.079 1.00 86.19 88 GLU A CA 1
ATOM 710 C C . GLU A 1 88 ? 14.756 -21.259 -21.406 1.00 86.19 88 GLU A C 1
ATOM 712 O O . GLU A 1 88 ? 14.732 -22.181 -22.218 1.00 86.19 88 GLU A O 1
ATOM 717 N N . GLY A 1 89 ? 14.046 -20.145 -21.626 1.00 79.75 89 GLY A N 1
ATOM 718 C CA . GLY A 1 89 ? 13.192 -19.938 -22.805 1.00 79.75 89 GLY A CA 1
ATOM 719 C C . GLY A 1 89 ? 11.771 -20.516 -22.708 1.00 79.75 89 GLY A C 1
ATOM 720 O O . GLY A 1 89 ? 10.990 -20.362 -23.648 1.00 79.75 89 GLY A O 1
ATOM 721 N N . GLN A 1 90 ? 11.392 -21.138 -21.587 1.00 86.31 90 GLN A N 1
ATOM 722 C CA . GLN A 1 90 ? 10.002 -21.500 -21.307 1.00 86.31 90 GLN A CA 1
ATOM 723 C C . GLN A 1 90 ? 9.102 -20.261 -21.165 1.00 86.31 90 GLN A C 1
ATOM 725 O O . GLN A 1 90 ? 9.564 -19.198 -20.742 1.00 86.31 90 GLN A O 1
ATOM 730 N N . PRO A 1 91 ? 7.788 -20.401 -21.433 1.00 86.75 91 PRO A N 1
ATOM 731 C CA . PRO A 1 91 ? 6.829 -19.332 -21.195 1.00 86.75 91 PRO A CA 1
ATOM 732 C C . PRO A 1 91 ? 6.822 -18.890 -19.731 1.00 86.75 91 PRO A C 1
ATOM 734 O O . PRO A 1 91 ? 6.789 -19.718 -18.811 1.00 86.75 91 PRO A O 1
ATOM 737 N N . TYR A 1 92 ? 6.790 -17.575 -19.535 1.00 89.12 92 TYR A N 1
ATOM 738 C CA . TYR A 1 92 ? 6.633 -16.965 -18.225 1.00 89.12 92 TYR A CA 1
ATOM 739 C C . TYR A 1 92 ? 5.341 -17.422 -17.546 1.00 89.12 92 TYR A C 1
ATOM 741 O O . TYR A 1 92 ? 4.269 -17.462 -18.149 1.00 89.12 92 TYR A O 1
ATOM 749 N N . SER A 1 93 ? 5.447 -17.729 -16.257 1.00 86.44 93 SER A N 1
ATOM 750 C CA . SER A 1 93 ? 4.311 -18.013 -15.388 1.00 86.44 93 SER A CA 1
ATOM 751 C C . SER A 1 93 ? 4.661 -17.564 -13.982 1.00 86.44 93 SER A C 1
ATOM 753 O O . SER A 1 93 ? 5.601 -18.100 -13.393 1.00 86.44 93 SER A O 1
ATOM 755 N N . PHE A 1 94 ? 3.880 -16.638 -13.424 1.00 83.69 94 PHE A N 1
ATOM 756 C CA . PHE A 1 94 ? 4.102 -16.129 -12.071 1.00 83.69 94 PHE A CA 1
ATOM 757 C C . PHE A 1 94 ? 4.186 -17.262 -11.036 1.00 83.69 94 PHE A C 1
ATOM 759 O O . PHE A 1 94 ? 5.136 -17.328 -10.264 1.00 83.69 94 PHE A O 1
ATOM 766 N N . GLU A 1 95 ? 3.287 -18.247 -11.118 1.00 84.12 95 GLU A N 1
ATOM 767 C CA . GLU A 1 95 ? 3.275 -19.410 -10.218 1.00 84.12 95 GLU A CA 1
ATOM 768 C C . GLU A 1 95 ? 4.581 -20.217 -10.210 1.00 84.12 95 GLU A C 1
ATOM 770 O O . GLU A 1 95 ? 4.945 -20.788 -9.183 1.00 84.12 95 GLU A O 1
ATOM 775 N N . LYS A 1 96 ? 5.309 -20.249 -11.335 1.00 85.31 96 LYS A N 1
ATOM 776 C CA . LYS A 1 96 ? 6.592 -20.960 -11.429 1.00 85.31 96 LYS A CA 1
ATOM 777 C C . LYS A 1 96 ? 7.726 -20.177 -10.774 1.00 85.31 96 LYS A C 1
ATOM 779 O O . LYS A 1 96 ? 8.670 -20.781 -10.279 1.00 85.31 96 LYS A O 1
ATOM 784 N N . ILE A 1 97 ? 7.647 -18.847 -10.796 1.00 86.06 97 ILE A N 1
ATOM 785 C CA . ILE A 1 97 ? 8.748 -17.963 -10.398 1.00 86.06 97 ILE A CA 1
ATOM 786 C C . ILE A 1 97 ? 8.539 -17.319 -9.025 1.00 86.06 97 ILE A C 1
ATOM 788 O O . ILE A 1 97 ? 9.488 -16.781 -8.467 1.00 86.06 97 ILE A O 1
ATOM 792 N N . LYS A 1 98 ? 7.328 -17.376 -8.456 1.00 81.69 98 LYS A N 1
ATOM 793 C CA . LYS A 1 98 ? 6.978 -16.681 -7.207 1.00 81.69 98 LYS A CA 1
ATOM 794 C C . LYS A 1 98 ? 7.886 -17.041 -6.028 1.00 81.69 98 LYS A C 1
ATOM 796 O O . LYS A 1 98 ? 8.211 -16.179 -5.228 1.00 81.69 98 LYS A O 1
ATOM 801 N N . ASN A 1 99 ? 8.344 -18.293 -5.962 1.00 81.19 99 ASN A N 1
ATOM 802 C CA . ASN A 1 99 ? 9.247 -18.771 -4.909 1.00 81.19 99 ASN A CA 1
ATOM 803 C C . ASN A 1 99 ? 10.724 -18.456 -5.202 1.00 81.19 99 ASN A C 1
ATOM 805 O O . ASN A 1 99 ? 11.578 -18.648 -4.341 1.00 81.19 99 ASN A O 1
ATOM 809 N N . LEU A 1 100 ? 11.039 -18.040 -6.431 1.00 84.88 100 LEU A N 1
ATOM 810 C CA . LEU A 1 100 ? 12.392 -17.712 -6.865 1.00 84.88 100 LEU A CA 1
ATOM 811 C C . LEU A 1 100 ? 12.726 -16.249 -6.575 1.00 84.88 100 LEU A C 1
ATOM 813 O O . LEU A 1 100 ? 13.880 -15.948 -6.279 1.00 84.88 100 LEU A O 1
ATOM 817 N N . ILE A 1 101 ? 11.752 -15.352 -6.706 1.00 85.00 101 ILE A N 1
ATOM 818 C CA . ILE A 1 101 ? 11.991 -13.909 -6.683 1.00 85.00 101 ILE A CA 1
ATOM 819 C C . ILE A 1 101 ? 11.966 -13.329 -5.273 1.00 85.00 101 ILE A C 1
ATOM 821 O O . ILE A 1 101 ? 11.159 -13.728 -4.434 1.00 85.00 101 ILE A O 1
ATOM 825 N N . SER A 1 102 ? 12.832 -12.349 -5.028 1.00 83.00 102 SER A N 1
ATOM 826 C CA . SER A 1 102 ? 12.826 -11.595 -3.773 1.00 83.00 102 SER A CA 1
ATOM 827 C C . SER A 1 102 ? 11.881 -10.401 -3.909 1.00 83.00 102 SER A C 1
ATOM 829 O O . SER A 1 102 ? 12.227 -9.388 -4.519 1.00 83.00 102 SER A O 1
ATOM 831 N N . ILE A 1 103 ? 10.670 -10.550 -3.375 1.00 82.62 103 ILE A N 1
ATOM 832 C CA . ILE A 1 103 ? 9.626 -9.519 -3.410 1.00 82.62 103 ILE A CA 1
ATOM 833 C C . ILE A 1 103 ? 9.991 -8.375 -2.453 1.00 82.62 103 ILE A C 1
ATOM 835 O O . ILE A 1 103 ? 10.510 -8.612 -1.359 1.00 82.62 103 ILE A O 1
ATOM 839 N N . ASP A 1 104 ? 9.695 -7.146 -2.865 1.00 82.19 104 ASP A N 1
ATOM 840 C CA . ASP A 1 104 ? 9.882 -5.938 -2.070 1.00 82.19 104 ASP A CA 1
ATOM 841 C C . ASP A 1 104 ? 9.131 -6.008 -0.724 1.00 82.19 104 ASP A C 1
ATOM 843 O O . ASP A 1 104 ? 8.029 -6.557 -0.619 1.00 82.19 104 ASP A O 1
ATOM 847 N N . LYS A 1 105 ? 9.739 -5.467 0.340 1.00 80.75 105 LYS A N 1
ATOM 848 C CA . LYS A 1 105 ? 9.161 -5.526 1.693 1.00 80.75 105 LYS A CA 1
ATOM 849 C C . LYS A 1 105 ? 7.854 -4.735 1.796 1.00 80.75 105 LYS A C 1
ATOM 851 O O . LYS A 1 105 ? 6.925 -5.224 2.435 1.00 80.75 105 LYS A O 1
ATOM 856 N N . GLU A 1 106 ? 7.769 -3.554 1.177 1.00 77.38 106 GLU A N 1
ATOM 857 C CA . GLU A 1 106 ? 6.555 -2.720 1.165 1.00 77.38 106 GLU A CA 1
ATOM 858 C C . GLU A 1 106 ? 5.443 -3.449 0.401 1.00 77.38 106 GLU A C 1
ATOM 860 O O . GLU A 1 106 ? 4.306 -3.527 0.870 1.00 77.38 106 GLU A O 1
ATOM 865 N N . TYR A 1 107 ? 5.787 -4.074 -0.730 1.00 77.50 107 TYR A N 1
ATOM 866 C CA . TYR A 1 107 ? 4.841 -4.898 -1.480 1.00 77.50 107 TYR A CA 1
ATOM 867 C C . TYR A 1 107 ? 4.311 -6.078 -0.6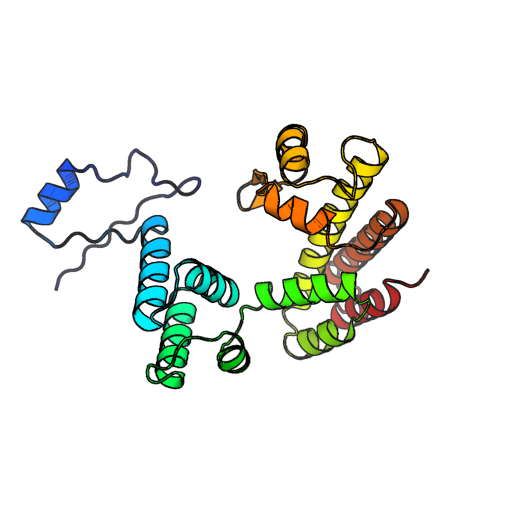44 1.00 77.50 107 TYR A C 1
ATOM 869 O O . TYR A 1 107 ? 3.096 -6.227 -0.498 1.00 77.50 107 TYR A O 1
ATOM 877 N N . ASN A 1 108 ? 5.202 -6.873 -0.038 1.00 84.19 108 ASN A N 1
ATOM 878 C CA . ASN A 1 108 ? 4.817 -7.994 0.830 1.00 84.19 108 ASN A CA 1
ATOM 879 C C . ASN A 1 108 ? 3.912 -7.537 1.982 1.00 84.19 108 ASN A C 1
ATOM 881 O O . ASN A 1 108 ? 2.895 -8.164 2.271 1.00 84.19 108 ASN A O 1
ATOM 885 N N . MET A 1 109 ? 4.263 -6.428 2.634 1.00 90.12 109 MET A N 1
ATOM 886 C CA . MET A 1 109 ? 3.509 -5.896 3.764 1.00 90.12 109 MET A CA 1
ATOM 887 C C . MET A 1 109 ? 2.101 -5.453 3.374 1.00 90.12 109 MET A C 1
ATOM 889 O O . MET A 1 109 ? 1.151 -5.704 4.116 1.00 90.12 109 MET A O 1
ATOM 893 N N . LYS A 1 110 ? 1.950 -4.825 2.204 1.00 88.75 110 LYS A N 1
ATOM 894 C CA . LYS A 1 110 ? 0.640 -4.419 1.700 1.00 88.75 110 LYS A CA 1
ATOM 895 C C . LYS A 1 110 ? -0.285 -5.622 1.513 1.00 88.75 110 LYS A C 1
ATOM 897 O O . LYS A 1 110 ? -1.421 -5.589 1.984 1.00 88.75 110 LYS A O 1
ATOM 902 N N . ASP A 1 111 ? 0.206 -6.679 0.872 1.00 88.06 111 ASP A N 1
ATOM 903 C CA . ASP A 1 111 ? -0.577 -7.897 0.646 1.00 88.06 111 ASP A CA 1
ATOM 904 C C . ASP A 1 111 ? -0.938 -8.583 1.973 1.00 88.06 111 ASP A C 1
ATOM 906 O O . ASP A 1 111 ? -2.066 -9.050 2.149 1.00 88.06 111 ASP A O 1
ATOM 910 N N . LEU A 1 112 ? -0.018 -8.584 2.944 1.00 93.00 112 LEU A N 1
ATOM 911 C CA . LEU A 1 112 ? -0.270 -9.099 4.290 1.00 93.00 112 LEU A CA 1
ATOM 912 C C . LEU A 1 112 ? -1.362 -8.308 5.028 1.00 93.00 112 LEU A C 1
ATOM 914 O O . LEU A 1 112 ? -2.249 -8.923 5.616 1.00 93.00 112 LEU A O 1
ATOM 918 N N . ILE A 1 113 ? -1.345 -6.971 4.967 1.00 93.69 113 ILE A N 1
ATOM 919 C CA . ILE A 1 113 ? -2.397 -6.120 5.552 1.00 93.69 113 ILE A CA 1
ATOM 920 C C . ILE A 1 113 ? -3.747 -6.393 4.882 1.00 93.69 113 ILE A C 1
ATOM 922 O O . ILE A 1 113 ? -4.751 -6.579 5.571 1.00 93.69 113 ILE A O 1
ATOM 926 N N . GLU A 1 114 ? -3.786 -6.449 3.547 1.00 90.19 114 GLU A N 1
ATOM 927 C CA . GLU A 1 114 ? -5.021 -6.745 2.818 1.00 90.19 114 GLU A CA 1
ATOM 928 C C . GLU A 1 114 ? -5.586 -8.120 3.202 1.00 90.19 114 GLU A C 1
ATOM 930 O O . GLU A 1 114 ? -6.791 -8.254 3.430 1.00 90.19 114 GLU A O 1
ATOM 935 N N . ASN A 1 115 ? -4.729 -9.138 3.304 1.00 90.69 115 ASN A N 1
ATOM 936 C CA . ASN A 1 115 ? -5.130 -10.482 3.711 1.00 90.69 115 ASN A CA 1
ATOM 937 C C . ASN A 1 115 ? -5.590 -10.526 5.168 1.00 90.69 115 ASN A C 1
ATOM 939 O O . ASN A 1 115 ? -6.614 -11.146 5.453 1.00 90.69 115 ASN A O 1
ATOM 943 N N . PHE A 1 116 ? -4.899 -9.841 6.078 1.00 93.69 116 PHE A N 1
ATOM 944 C CA . PHE A 1 116 ? -5.289 -9.731 7.481 1.00 93.69 116 PHE A CA 1
ATOM 945 C C . PHE A 1 116 ? -6.680 -9.112 7.639 1.00 93.69 116 PHE A C 1
ATOM 947 O O . PHE A 1 116 ? -7.528 -9.681 8.324 1.00 93.69 116 PHE A O 1
ATOM 954 N N . LEU A 1 117 ? -6.957 -8.004 6.946 1.00 92.06 117 LEU A N 1
ATOM 955 C CA . LEU A 1 117 ? -8.260 -7.336 7.001 1.00 92.06 117 LEU A CA 1
ATOM 956 C C . LEU A 1 117 ? -9.390 -8.177 6.383 1.00 92.06 117 LEU A C 1
ATOM 958 O O . LEU A 1 117 ? -10.532 -8.065 6.817 1.00 92.06 117 LEU A O 1
ATOM 962 N N . LYS A 1 118 ? -9.088 -9.022 5.386 1.00 88.81 118 LYS A N 1
ATOM 963 C CA . LYS A 1 118 ? -10.075 -9.896 4.721 1.00 88.81 118 LYS A CA 1
ATOM 964 C C . LYS A 1 118 ? -10.331 -11.203 5.471 1.00 88.81 118 LYS A C 1
ATOM 966 O O . LYS A 1 118 ? -11.465 -11.663 5.540 1.00 88.81 118 LYS A O 1
ATOM 971 N N . THR A 1 119 ? -9.276 -11.836 5.976 1.00 89.44 119 THR A N 1
ATOM 972 C CA . THR A 1 119 ? -9.314 -13.209 6.515 1.00 89.44 119 THR A CA 1
ATOM 973 C C . THR A 1 119 ? -9.281 -13.261 8.036 1.00 89.44 119 THR A C 1
ATOM 975 O O . THR A 1 119 ? -9.531 -14.318 8.612 1.00 89.44 119 THR A O 1
ATOM 978 N N . LYS A 1 120 ? -8.973 -12.134 8.691 1.00 90.50 120 LYS A N 1
ATOM 979 C CA . LYS A 1 120 ? -8.733 -12.017 10.137 1.00 90.50 120 LYS A CA 1
ATOM 980 C C . LYS A 1 120 ? -7.527 -12.807 10.639 1.00 90.50 120 LYS A C 1
ATOM 982 O O . LYS A 1 120 ? -7.357 -12.964 11.847 1.00 90.50 120 LYS A O 1
ATOM 987 N N . ASN A 1 121 ? -6.683 -13.298 9.734 1.00 89.69 121 ASN A N 1
ATOM 988 C CA . ASN A 1 121 ? -5.466 -14.009 10.086 1.00 89.69 121 ASN A CA 1
ATOM 989 C C . ASN A 1 121 ? -4.297 -13.027 10.219 1.00 89.69 121 ASN A C 1
ATOM 991 O O . ASN A 1 121 ? -3.880 -12.420 9.235 1.00 89.69 121 ASN A O 1
ATOM 995 N N . PHE A 1 122 ? -3.762 -12.884 11.431 1.00 93.31 122 PHE A N 1
ATOM 996 C CA . PHE A 1 122 ? -2.577 -12.065 11.697 1.00 93.31 122 PHE A CA 1
ATOM 997 C C . PHE A 1 122 ? -1.279 -12.880 11.784 1.00 93.31 122 PHE A C 1
ATOM 999 O O . PHE A 1 122 ? -0.205 -12.289 11.836 1.00 93.31 122 PHE A O 1
ATOM 1006 N N . LEU A 1 123 ? -1.345 -14.218 11.773 1.00 93.06 123 LEU A N 1
ATOM 1007 C CA . LEU A 1 123 ? -0.165 -15.076 11.941 1.00 93.06 123 LEU A CA 1
ATOM 1008 C C . LEU A 1 123 ? 0.858 -14.881 10.817 1.00 93.06 123 LEU A C 1
ATOM 1010 O O . LEU A 1 123 ? 2.061 -14.888 11.071 1.00 93.06 123 LEU A O 1
ATOM 1014 N N . ASP A 1 124 ? 0.384 -14.643 9.593 1.00 91.00 124 ASP A N 1
ATOM 1015 C CA . ASP A 1 124 ? 1.254 -14.388 8.441 1.00 91.00 124 ASP A CA 1
ATOM 1016 C C . ASP A 1 124 ? 2.019 -13.063 8.598 1.00 91.00 124 ASP A C 1
ATOM 1018 O O . ASP A 1 124 ? 3.197 -12.979 8.245 1.00 91.00 124 ASP A O 1
ATOM 1022 N N . ILE A 1 125 ? 1.380 -12.047 9.197 1.00 94.44 125 ILE A N 1
ATOM 1023 C CA . ILE A 1 125 ? 2.037 -10.783 9.552 1.00 94.44 125 ILE A CA 1
ATOM 1024 C C . ILE A 1 125 ? 3.117 -11.034 10.608 1.00 94.44 125 ILE A C 1
ATOM 1026 O O . ILE A 1 125 ? 4.246 -10.586 10.422 1.00 94.44 125 ILE A O 1
ATOM 1030 N N . ILE A 1 126 ? 2.812 -11.777 11.677 1.00 93.75 126 ILE A N 1
ATOM 1031 C CA . ILE A 1 126 ? 3.793 -12.060 12.740 1.00 93.75 126 ILE A CA 1
ATOM 1032 C C . ILE A 1 126 ? 5.009 -12.793 12.173 1.00 93.75 126 ILE A C 1
ATOM 1034 O O . ILE A 1 126 ? 6.137 -12.338 12.351 1.00 93.75 126 ILE A O 1
ATOM 1038 N N . SER A 1 127 ? 4.794 -13.855 11.390 1.00 91.69 127 SER A N 1
ATOM 1039 C CA . SER A 1 127 ? 5.897 -14.613 10.785 1.00 91.69 127 SER A CA 1
ATOM 1040 C C . SER A 1 127 ? 6.777 -13.751 9.869 1.00 91.69 127 SER A C 1
ATOM 1042 O O . SER A 1 127 ? 7.994 -13.955 9.787 1.00 91.69 127 SER A O 1
ATOM 1044 N N . PHE A 1 128 ? 6.182 -12.774 9.176 1.00 91.75 128 PHE A N 1
ATOM 1045 C CA . PHE A 1 128 ? 6.930 -11.807 8.380 1.00 91.75 128 PHE A CA 1
ATOM 1046 C C . PHE A 1 128 ? 7.759 -10.858 9.256 1.00 91.75 128 PHE A C 1
ATOM 1048 O O . PHE A 1 128 ? 8.943 -10.657 8.970 1.00 91.75 128 PHE A O 1
ATOM 1055 N N . LEU A 1 129 ? 7.173 -10.292 10.315 1.00 92.19 129 LEU A N 1
ATOM 1056 C CA . LEU A 1 129 ? 7.834 -9.329 11.202 1.00 92.19 129 LEU A CA 1
ATOM 1057 C C . LEU A 1 129 ? 8.962 -9.955 12.031 1.00 92.19 129 LEU A C 1
ATOM 1059 O O . LEU A 1 129 ? 10.006 -9.330 12.210 1.00 92.19 129 LEU A O 1
ATOM 1063 N N . GLU A 1 130 ? 8.812 -11.205 12.473 1.00 89.38 130 GLU A N 1
ATOM 1064 C CA . GLU A 1 130 ? 9.867 -11.942 13.184 1.00 89.38 130 GLU A CA 1
ATOM 1065 C C . GLU A 1 130 ? 11.151 -12.054 12.348 1.00 89.38 130 GLU A C 1
ATOM 1067 O O . GLU A 1 130 ? 12.263 -11.936 12.872 1.00 89.38 130 GLU A O 1
ATOM 1072 N N . LYS A 1 131 ? 10.995 -12.240 11.030 1.00 88.50 131 LYS A N 1
ATOM 1073 C CA . LYS A 1 131 ? 12.102 -12.293 10.063 1.00 88.50 131 LYS A CA 1
ATOM 1074 C C . LYS A 1 131 ? 12.591 -10.903 9.650 1.00 88.50 131 LYS A C 1
ATOM 1076 O O . LYS A 1 131 ? 13.749 -10.761 9.267 1.00 88.50 131 LYS A O 1
ATOM 1081 N N . ASN A 1 132 ? 11.730 -9.889 9.732 1.00 88.50 132 ASN A N 1
ATOM 1082 C CA . ASN A 1 132 ? 11.983 -8.519 9.287 1.00 88.50 132 ASN A CA 1
ATOM 1083 C C . ASN A 1 132 ? 11.734 -7.523 10.428 1.00 88.50 132 ASN A C 1
ATOM 1085 O O . ASN A 1 132 ? 10.833 -6.687 10.358 1.00 88.50 132 ASN A O 1
ATOM 1089 N N . LYS A 1 133 ? 12.542 -7.603 11.492 1.00 87.00 133 LYS A N 1
ATOM 1090 C CA . LYS A 1 133 ? 12.361 -6.791 12.711 1.00 87.00 133 LYS A CA 1
ATOM 1091 C C . LYS A 1 133 ? 12.398 -5.274 12.481 1.00 87.00 133 LYS A C 1
ATOM 1093 O O . LYS A 1 133 ? 11.878 -4.515 13.285 1.00 87.00 133 LYS A O 1
ATOM 1098 N N . ASP A 1 134 ? 12.987 -4.816 11.384 1.00 87.94 134 ASP A N 1
ATOM 1099 C CA . ASP A 1 134 ? 13.000 -3.408 10.972 1.00 87.94 134 ASP A CA 1
ATOM 1100 C C . ASP A 1 134 ? 11.643 -2.912 10.437 1.00 87.94 134 ASP A C 1
ATOM 1102 O O . ASP A 1 134 ? 11.444 -1.715 10.242 1.00 87.94 134 ASP A O 1
ATOM 1106 N N . SER A 1 135 ? 10.697 -3.823 10.205 1.00 90.88 135 SER A N 1
ATOM 1107 C CA . SER A 1 135 ? 9.459 -3.552 9.474 1.00 90.88 135 SER A CA 1
ATOM 1108 C C . SER A 1 135 ? 8.249 -3.256 10.370 1.00 90.88 135 SER A C 1
ATOM 1110 O O . SER A 1 135 ? 7.212 -2.850 9.853 1.00 90.88 135 SER A O 1
ATOM 1112 N N . TYR A 1 136 ? 8.360 -3.389 11.697 1.00 92.88 136 TYR A N 1
ATOM 1113 C CA . TYR A 1 136 ? 7.246 -3.144 12.629 1.00 92.88 136 TYR A CA 1
ATOM 1114 C C . TYR A 1 136 ? 6.644 -1.740 12.493 1.00 92.88 136 TYR A C 1
ATOM 1116 O O . TYR A 1 136 ? 5.431 -1.585 12.378 1.00 92.88 136 TYR A O 1
ATOM 1124 N N . LEU A 1 137 ? 7.486 -0.704 12.447 1.00 91.31 137 LEU A N 1
ATOM 1125 C CA . LEU A 1 137 ? 6.997 0.669 12.323 1.00 91.31 137 LEU A CA 1
ATOM 1126 C C . LEU A 1 137 ? 6.380 0.931 10.943 1.00 91.31 137 LEU A C 1
ATOM 1128 O O . LEU A 1 137 ? 5.362 1.612 10.838 1.00 91.31 137 LEU A O 1
ATOM 1132 N N . GLY A 1 138 ? 6.963 0.335 9.898 1.00 91.75 138 GLY A N 1
ATOM 1133 C CA . GLY A 1 138 ? 6.388 0.343 8.554 1.00 91.75 138 GLY A CA 1
ATOM 1134 C C . GLY A 1 138 ? 4.981 -0.255 8.538 1.00 91.75 138 GLY A C 1
ATOM 1135 O O . GLY A 1 138 ? 4.076 0.345 7.964 1.00 91.75 138 GLY A O 1
ATOM 1136 N N . LEU A 1 139 ? 4.770 -1.368 9.251 1.00 95.12 139 LEU A N 1
ATOM 1137 C CA . LEU A 1 139 ? 3.457 -2.002 9.369 1.00 95.12 139 LEU A CA 1
ATOM 1138 C C . LEU A 1 139 ? 2.448 -1.087 10.051 1.00 95.12 139 LEU A C 1
ATOM 1140 O O . LEU A 1 139 ? 1.342 -0.940 9.538 1.00 95.12 139 LEU A O 1
ATOM 1144 N N . ILE A 1 140 ? 2.817 -0.465 11.175 1.00 94.62 140 ILE A N 1
ATOM 1145 C CA . ILE A 1 140 ? 1.936 0.470 11.888 1.00 94.62 140 ILE A CA 1
ATOM 1146 C C . ILE A 1 140 ? 1.483 1.585 10.943 1.00 94.62 140 ILE A C 1
ATOM 1148 O O . ILE A 1 140 ? 0.283 1.847 10.843 1.00 94.62 140 ILE A O 1
ATOM 1152 N N . TYR A 1 141 ? 2.406 2.202 10.202 1.00 93.62 141 TYR A N 1
ATOM 1153 C CA . TYR A 1 141 ? 2.067 3.277 9.268 1.00 93.62 141 TYR A CA 1
ATOM 1154 C C . TYR A 1 141 ? 1.193 2.794 8.111 1.00 93.62 141 TYR A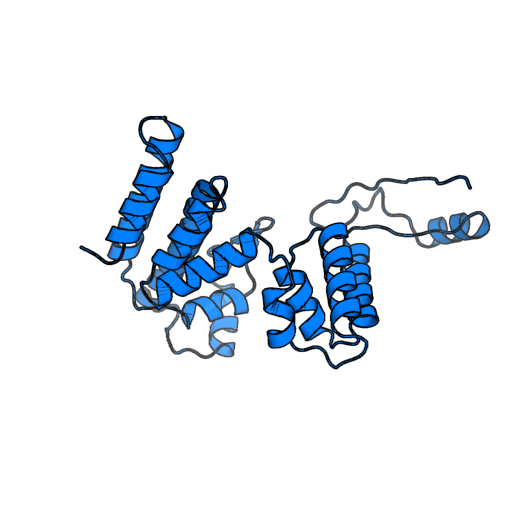 C 1
ATOM 1156 O O . TYR A 1 141 ? 0.155 3.394 7.838 1.00 93.62 141 TYR A O 1
ATOM 1164 N N . MET A 1 142 ? 1.558 1.684 7.469 1.00 93.56 142 MET A N 1
ATOM 1165 C CA . MET A 1 142 ? 0.798 1.151 6.336 1.00 93.56 142 MET A CA 1
ATOM 1166 C C . MET A 1 142 ? -0.603 0.688 6.745 1.00 93.56 142 MET A C 1
ATOM 1168 O O . MET A 1 142 ? -1.569 0.937 6.022 1.00 93.56 142 MET A O 1
ATOM 1172 N N . LEU A 1 143 ? -0.740 0.054 7.912 1.00 95.56 143 LEU A N 1
ATOM 1173 C CA . LEU A 1 143 ? -2.038 -0.347 8.445 1.00 95.56 143 LEU A CA 1
ATOM 1174 C C . LEU A 1 143 ? -2.877 0.883 8.806 1.00 95.56 143 LEU A C 1
ATOM 1176 O O . LEU A 1 143 ? -4.054 0.929 8.462 1.00 95.56 143 LEU A O 1
ATOM 1180 N N . THR A 1 144 ? -2.274 1.901 9.426 1.00 95.38 144 THR A N 1
ATOM 1181 C CA . THR A 1 144 ? -2.949 3.173 9.733 1.00 95.38 144 THR A CA 1
ATOM 1182 C C . THR A 1 144 ? -3.493 3.829 8.463 1.00 95.38 144 THR A C 1
ATOM 1184 O O . THR A 1 144 ? -4.676 4.167 8.407 1.00 95.38 144 THR A O 1
ATOM 1187 N N . ASP A 1 145 ? -2.676 3.939 7.413 1.00 92.38 145 ASP A N 1
ATOM 1188 C CA . ASP A 1 145 ? -3.092 4.485 6.118 1.00 92.38 145 ASP A CA 1
ATOM 1189 C C . ASP A 1 145 ? -4.236 3.678 5.487 1.00 92.38 145 ASP A C 1
ATOM 1191 O O . ASP A 1 145 ? -5.170 4.246 4.902 1.00 92.38 145 ASP A O 1
ATOM 1195 N N . GLU A 1 146 ? -4.204 2.350 5.608 1.00 93.25 146 GLU A N 1
ATOM 1196 C CA . GLU A 1 146 ? -5.279 1.493 5.114 1.00 93.25 146 GLU A CA 1
ATOM 1197 C C . GLU A 1 146 ? -6.586 1.737 5.882 1.00 93.25 146 GLU A C 1
ATOM 1199 O O . GLU A 1 146 ? -7.627 1.981 5.265 1.00 93.25 146 GLU A O 1
ATOM 1204 N N . LEU A 1 147 ? -6.536 1.784 7.216 1.00 94.88 147 LEU A N 1
ATOM 1205 C CA . LEU A 1 147 ? -7.703 2.056 8.059 1.00 94.88 147 LEU A CA 1
ATOM 1206 C C . LEU A 1 147 ? -8.276 3.464 7.839 1.00 94.88 147 LEU A C 1
ATOM 1208 O O . LEU A 1 147 ? -9.497 3.623 7.819 1.00 94.88 147 LEU A O 1
ATOM 1212 N N . ILE A 1 148 ? -7.434 4.475 7.601 1.00 94.62 148 ILE A N 1
ATOM 1213 C CA . ILE A 1 148 ? -7.879 5.830 7.240 1.00 94.62 148 ILE A CA 1
ATOM 1214 C C . ILE A 1 148 ? -8.656 5.812 5.917 1.00 94.62 148 ILE A C 1
ATOM 1216 O O . ILE A 1 148 ? -9.695 6.468 5.801 1.00 94.62 148 ILE A O 1
ATOM 1220 N N . ASN A 1 149 ? -8.182 5.070 4.909 1.00 93.19 149 ASN A N 1
ATOM 1221 C CA . ASN A 1 149 ? -8.896 4.941 3.636 1.00 93.19 149 ASN A CA 1
ATOM 1222 C C . ASN A 1 149 ? -10.261 4.265 3.821 1.00 93.19 149 ASN A C 1
ATOM 1224 O O . ASN A 1 149 ? -11.256 4.735 3.265 1.00 93.19 149 ASN A O 1
ATOM 1228 N N . LEU A 1 150 ? -10.321 3.205 4.633 1.00 93.69 150 LEU A N 1
ATOM 1229 C CA . LEU A 1 150 ? -11.574 2.527 4.968 1.00 93.69 150 LEU A CA 1
ATOM 1230 C C . LEU A 1 150 ? -12.533 3.439 5.740 1.00 93.69 150 LEU A C 1
ATOM 1232 O O . LEU A 1 150 ? -13.734 3.423 5.465 1.00 93.69 150 LEU A O 1
ATOM 1236 N N . LEU A 1 151 ? -12.025 4.271 6.655 1.00 94.75 151 LEU A N 1
ATOM 1237 C CA . LEU A 1 151 ? -12.840 5.221 7.415 1.00 94.75 151 LEU A CA 1
ATOM 1238 C C . LEU A 1 151 ? -13.469 6.253 6.480 1.00 94.75 151 LEU A C 1
ATOM 1240 O O . LEU A 1 151 ? -14.687 6.406 6.477 1.00 94.75 151 LEU A O 1
ATOM 1244 N N . LYS A 1 152 ? -12.661 6.875 5.612 1.00 95.06 152 LYS A N 1
ATOM 1245 C CA . LYS A 1 152 ? -13.138 7.830 4.598 1.00 95.06 152 LYS A CA 1
ATOM 1246 C C . LYS A 1 152 ? -14.235 7.222 3.725 1.00 95.06 152 LYS A C 1
ATOM 1248 O O . LYS A 1 152 ? -15.283 7.836 3.543 1.00 95.06 152 LYS A O 1
ATOM 1253 N N . LEU A 1 153 ? -14.025 6.005 3.216 1.00 94.25 153 LEU A N 1
ATOM 1254 C CA . LEU A 1 153 ? -15.030 5.293 2.420 1.00 94.25 153 LEU A CA 1
ATOM 1255 C C . LEU A 1 153 ? -16.309 5.023 3.220 1.00 94.25 153 LEU A C 1
ATOM 1257 O O . LEU A 1 153 ? -17.407 5.269 2.721 1.00 94.25 153 LEU A O 1
ATOM 1261 N N . THR A 1 154 ? -16.180 4.575 4.468 1.00 93.25 154 THR A N 1
ATOM 1262 C CA . THR A 1 154 ? -17.321 4.302 5.353 1.00 93.25 154 THR A CA 1
ATOM 1263 C C . THR A 1 154 ? -18.138 5.569 5.619 1.00 93.25 154 THR A C 1
ATOM 1265 O O . THR A 1 154 ? -19.366 5.528 5.526 1.00 93.25 154 THR A O 1
ATOM 1268 N N . SER A 1 155 ? -17.485 6.711 5.841 1.00 93.81 155 SER A N 1
ATOM 1269 C CA . SER A 1 155 ? -18.151 8.008 6.013 1.00 93.81 155 SER A CA 1
ATOM 1270 C C . SER A 1 155 ? -18.845 8.505 4.746 1.00 93.81 155 SER A C 1
ATOM 1272 O O . SER A 1 155 ? -19.962 9.030 4.804 1.00 93.81 155 SER A O 1
ATOM 1274 N N . LEU A 1 156 ? -18.239 8.306 3.573 1.00 94.50 156 LEU A N 1
ATOM 1275 C CA . LEU A 1 156 ? -18.873 8.629 2.290 1.00 94.50 156 LEU A CA 1
ATOM 1276 C C . LEU A 1 156 ? -20.116 7.762 2.037 1.00 94.50 156 LEU A C 1
ATOM 1278 O O . LEU A 1 156 ? -21.121 8.264 1.535 1.00 94.50 156 LEU A O 1
ATOM 1282 N N . ILE A 1 157 ? -20.081 6.485 2.433 1.00 92.75 157 ILE A N 1
ATOM 1283 C CA . ILE A 1 157 ? -21.249 5.595 2.369 1.00 92.75 157 ILE A CA 1
ATOM 1284 C C . ILE A 1 157 ? -22.339 6.069 3.336 1.00 92.75 157 ILE A C 1
ATOM 1286 O O . ILE A 1 157 ? -23.497 6.196 2.944 1.00 92.75 157 ILE A O 1
ATOM 1290 N N . LYS A 1 158 ? -21.983 6.358 4.593 1.00 92.00 158 LYS A N 1
ATOM 1291 C CA . LYS A 1 158 ? -22.935 6.794 5.628 1.00 92.00 158 LYS A CA 1
ATOM 1292 C C . LYS A 1 158 ? -23.618 8.116 5.277 1.00 92.00 158 LYS A C 1
ATOM 1294 O O . LYS A 1 158 ? -24.804 8.278 5.541 1.00 92.00 158 LYS A O 1
ATOM 1299 N N . SER A 1 159 ? -22.883 9.041 4.661 1.00 92.81 159 SER A N 1
ATOM 1300 C CA . SER A 1 159 ? -23.421 10.319 4.176 1.00 92.81 159 SER A CA 1
ATOM 1301 C C . SER A 1 159 ? -24.237 10.202 2.883 1.00 92.81 159 SER A C 1
ATOM 1303 O O . SER A 1 159 ? -24.793 11.199 2.429 1.00 92.81 159 SER A O 1
ATOM 1305 N N . GLY A 1 160 ? -24.319 9.011 2.280 1.00 91.25 160 GLY A N 1
ATOM 1306 C CA . GLY A 1 160 ? -25.065 8.769 1.045 1.00 91.25 160 GLY A CA 1
ATOM 1307 C C . GLY A 1 160 ? -24.379 9.280 -0.225 1.00 91.25 160 GLY A C 1
ATOM 1308 O O . GLY A 1 160 ? -24.992 9.247 -1.289 1.00 91.25 160 GLY A O 1
ATOM 1309 N N . LYS A 1 161 ? -23.118 9.733 -0.146 1.00 92.69 161 LYS A N 1
ATOM 1310 C CA . LYS A 1 161 ? -22.352 10.212 -1.311 1.00 92.69 161 LYS A CA 1
ATOM 1311 C C . LYS A 1 161 ? -21.971 9.084 -2.268 1.00 92.69 161 LYS A C 1
ATOM 1313 O O . LYS A 1 161 ? -21.916 9.296 -3.474 1.00 92.69 161 LYS A O 1
ATOM 1318 N N . ILE A 1 162 ? -21.697 7.895 -1.735 1.00 93.75 162 ILE A N 1
ATOM 1319 C CA . ILE A 1 162 ? -21.414 6.684 -2.515 1.00 93.75 162 ILE A CA 1
ATOM 1320 C C . ILE A 1 162 ? -22.185 5.493 -1.942 1.00 93.75 162 ILE A C 1
ATOM 1322 O O . ILE A 1 162 ? -22.678 5.533 -0.817 1.00 93.75 162 ILE A O 1
ATOM 1326 N N . SER A 1 163 ? -22.253 4.397 -2.694 1.00 88.69 163 SER A N 1
ATOM 1327 C CA . SER A 1 163 ? -22.864 3.143 -2.243 1.00 88.69 163 SER A CA 1
ATOM 1328 C C . SER A 1 163 ? -21.903 1.979 -2.440 1.00 88.69 163 SER A C 1
ATOM 1330 O O . SER A 1 163 ? -21.192 1.952 -3.439 1.00 88.69 163 SER A O 1
ATOM 1332 N N . ARG A 1 164 ? -21.935 0.981 -1.549 1.00 82.81 164 ARG A N 1
ATOM 1333 C CA . ARG A 1 164 ? -21.022 -0.179 -1.594 1.00 82.81 164 ARG A CA 1
ATOM 1334 C C . ARG A 1 164 ? -21.034 -0.933 -2.921 1.00 82.81 164 ARG A C 1
ATOM 1336 O O . ARG A 1 164 ? -19.983 -1.255 -3.444 1.00 82.81 164 ARG A O 1
ATOM 1343 N N . ASN A 1 165 ? -22.218 -1.171 -3.476 1.00 84.81 165 ASN A N 1
ATOM 1344 C CA . ASN A 1 165 ? -22.387 -2.037 -4.646 1.00 84.81 165 ASN A CA 1
ATOM 1345 C C . ASN A 1 165 ? -22.432 -1.251 -5.966 1.00 84.81 165 ASN A C 1
ATOM 1347 O O . ASN A 1 165 ? -23.024 -1.712 -6.942 1.00 84.81 165 ASN A O 1
ATOM 1351 N N . MET A 1 166 ? -21.874 -0.037 -6.001 1.00 90.00 166 MET A N 1
ATOM 1352 C CA . MET A 1 166 ? -21.837 0.734 -7.241 1.00 90.00 166 MET A CA 1
ATOM 1353 C C . MET A 1 166 ? -20.798 0.176 -8.206 1.00 90.00 166 MET A C 1
ATOM 1355 O O . MET A 1 166 ? -19.754 -0.331 -7.806 1.00 90.00 166 MET A O 1
ATOM 1359 N N . ASN A 1 167 ? -21.070 0.296 -9.502 1.00 92.38 167 ASN A N 1
ATOM 1360 C CA . ASN A 1 167 ? -20.084 -0.053 -10.515 1.00 92.38 167 ASN A CA 1
ATOM 1361 C C . ASN A 1 167 ? -18.999 1.034 -10.630 1.00 92.38 167 ASN A C 1
ATOM 1363 O O . ASN A 1 167 ? -19.184 2.181 -10.216 1.00 92.38 167 ASN A O 1
ATOM 1367 N N . TYR A 1 168 ? -17.872 0.669 -11.245 1.00 92.44 168 TYR A N 1
ATOM 1368 C CA . TYR A 1 168 ? -16.718 1.557 -11.376 1.00 92.44 168 TYR A CA 1
ATOM 1369 C C . TYR A 1 168 ? -17.021 2.854 -12.136 1.00 92.44 168 TYR A C 1
ATOM 1371 O O . TYR A 1 168 ? -16.482 3.895 -11.777 1.00 92.44 168 TYR A O 1
ATOM 1379 N N . ASN A 1 169 ? -17.869 2.819 -13.169 1.00 92.94 169 ASN A N 1
ATOM 1380 C CA . ASN A 1 169 ? -18.145 4.008 -13.980 1.00 92.94 169 ASN A CA 1
ATOM 1381 C C . ASN A 1 169 ? -18.875 5.073 -13.157 1.00 92.94 169 ASN A C 1
ATOM 1383 O O . ASN A 1 169 ? -18.461 6.228 -13.165 1.00 92.94 169 ASN A O 1
ATOM 1387 N N . VAL A 1 170 ? -19.876 4.661 -12.373 1.00 93.25 170 VAL A N 1
ATOM 1388 C CA . VAL A 1 170 ? -20.594 5.558 -11.456 1.00 93.25 170 VAL A CA 1
ATOM 1389 C C . VAL A 1 170 ? -19.653 6.084 -10.371 1.00 93.25 170 VAL A C 1
ATOM 1391 O O . VAL A 1 170 ? -19.618 7.282 -10.109 1.00 93.25 170 VAL A O 1
ATOM 1394 N N . PHE A 1 171 ? -18.837 5.210 -9.771 1.00 94.56 171 PHE A N 1
ATOM 1395 C CA . PHE A 1 171 ? -17.848 5.635 -8.779 1.00 94.56 171 PHE A CA 1
ATOM 1396 C C . PHE A 1 171 ? -16.870 6.670 -9.353 1.00 94.56 171 PHE A C 1
ATOM 1398 O O . PHE A 1 171 ? -16.578 7.673 -8.710 1.00 94.56 171 PHE A O 1
ATOM 1405 N N . LYS A 1 172 ? -16.362 6.434 -10.568 1.00 94.69 172 LYS A N 1
ATOM 1406 C CA . LYS A 1 172 ? -15.381 7.295 -11.236 1.00 94.69 172 LYS A CA 1
ATOM 1407 C C . LYS A 1 172 ? -15.928 8.699 -11.491 1.00 94.69 172 LYS A C 1
ATOM 1409 O O . LYS A 1 172 ? -15.164 9.651 -11.366 1.00 94.69 172 LYS A O 1
ATOM 1414 N N . GLU A 1 173 ? -17.201 8.824 -11.857 1.00 93.50 173 GLU A N 1
ATOM 1415 C CA . GLU A 1 173 ? -17.846 10.128 -12.053 1.00 93.50 173 GLU A CA 1
ATOM 1416 C C . GLU A 1 173 ? -17.929 10.911 -10.739 1.00 93.50 173 GLU A C 1
ATOM 1418 O O . GLU A 1 173 ? -17.515 12.067 -10.695 1.00 93.50 173 GLU A O 1
ATOM 1423 N N . LEU A 1 174 ? -18.360 10.251 -9.659 1.00 93.75 174 LEU A N 1
ATOM 1424 C CA . LEU A 1 174 ? -18.491 10.860 -8.330 1.00 93.75 174 LEU A CA 1
ATOM 1425 C C . LEU A 1 174 ? -17.141 11.160 -7.666 1.00 93.75 174 LEU A C 1
ATOM 1427 O O . LEU A 1 174 ? -17.041 12.067 -6.847 1.00 93.75 174 LEU A O 1
ATOM 1431 N N . TYR A 1 175 ? -16.093 10.404 -8.003 1.00 93.88 175 TYR A N 1
ATOM 1432 C CA . TYR A 1 175 ? -14.787 10.494 -7.350 1.00 93.88 175 TYR A CA 1
ATOM 1433 C C . TYR A 1 175 ? -14.190 11.901 -7.378 1.00 93.88 175 TYR A C 1
ATOM 1435 O O . TYR A 1 175 ? -13.524 12.297 -6.425 1.00 93.88 175 TYR A O 1
ATOM 1443 N N . ASN A 1 176 ? -14.436 12.671 -8.441 1.00 90.25 176 ASN A N 1
ATOM 1444 C CA . ASN A 1 176 ? -13.909 14.030 -8.560 1.00 90.25 176 ASN A CA 1
ATOM 1445 C C . ASN A 1 176 ? -14.365 14.938 -7.405 1.00 90.25 176 ASN A C 1
ATOM 1447 O O . ASN A 1 176 ? -13.576 15.770 -6.961 1.00 90.25 176 ASN A O 1
ATOM 1451 N N . ASP A 1 177 ? -15.569 14.717 -6.869 1.00 92.69 177 ASP A N 1
ATOM 1452 C CA . ASP A 1 177 ? -16.183 15.545 -5.823 1.00 92.69 177 ASP A CA 1
ATOM 1453 C C . ASP A 1 177 ? -15.558 15.345 -4.434 1.00 92.69 177 ASP A C 1
ATOM 1455 O O . ASP A 1 177 ? -15.827 16.115 -3.512 1.00 92.69 177 ASP A O 1
ATOM 1459 N N . PHE A 1 178 ? -14.769 14.282 -4.254 1.00 93.56 178 PHE A N 1
ATOM 1460 C CA . PHE A 1 178 ? -14.154 13.929 -2.970 1.00 93.56 178 PHE A CA 1
ATOM 1461 C C . PHE A 1 178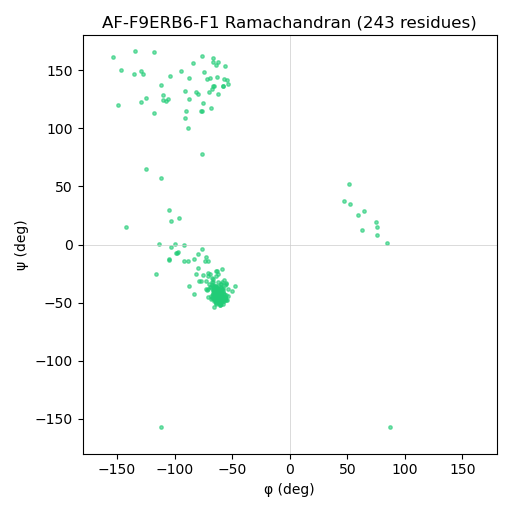 ? -12.725 13.374 -3.109 1.00 93.56 178 PHE A C 1
ATOM 1463 O O . PHE A 1 178 ? -12.185 12.756 -2.187 1.00 93.56 178 PHE A O 1
ATOM 1470 N N . SER A 1 179 ? -12.106 13.552 -4.278 1.00 93.25 179 SER A N 1
ATOM 1471 C CA . SER A 1 179 ? -10.771 13.025 -4.595 1.00 93.25 179 SER A CA 1
ATOM 1472 C C . SER A 1 179 ? -9.668 13.596 -3.693 1.00 93.25 179 SER A C 1
ATOM 1474 O O . SER A 1 179 ? -8.660 12.935 -3.436 1.00 93.25 179 SER A O 1
ATOM 1476 N N . ASP A 1 180 ? -9.888 14.792 -3.154 1.00 91.81 180 ASP A N 1
ATOM 1477 C CA . ASP A 1 180 ? -9.059 15.487 -2.169 1.00 91.81 180 ASP A CA 1
ATOM 1478 C C . ASP A 1 180 ? -8.962 14.747 -0.826 1.00 91.81 180 ASP A C 1
ATOM 1480 O O . ASP A 1 180 ? -7.974 14.896 -0.109 1.00 91.81 180 ASP A O 1
ATOM 1484 N N . LEU A 1 181 ? -9.925 13.879 -0.504 1.00 92.81 181 LEU A N 1
ATOM 1485 C CA . LEU A 1 181 ? -9.840 13.016 0.675 1.00 92.81 181 LEU A CA 1
ATOM 1486 C C . LEU A 1 181 ? -8.784 11.915 0.512 1.00 92.81 181 LEU A C 1
ATOM 1488 O O . LEU A 1 181 ? -8.264 11.407 1.507 1.00 92.81 181 LEU A O 1
ATOM 1492 N N . PHE A 1 182 ? -8.445 11.533 -0.719 1.00 92.31 182 PHE A N 1
ATOM 1493 C CA . PHE A 1 182 ? -7.589 10.386 -1.026 1.00 92.31 182 PHE A CA 1
ATOM 1494 C C . PHE A 1 182 ? -6.253 10.826 -1.618 1.00 92.31 182 PHE A C 1
ATOM 1496 O O . PHE A 1 182 ? -5.877 10.425 -2.717 1.00 92.31 182 PHE A O 1
ATOM 1503 N N . ILE A 1 183 ? -5.511 11.655 -0.887 1.00 86.69 183 ILE A N 1
ATOM 1504 C CA . ILE A 1 183 ? -4.178 12.103 -1.300 1.00 86.69 183 ILE A CA 1
ATOM 1505 C C . ILE A 1 183 ? -3.180 10.937 -1.212 1.00 86.69 183 ILE A C 1
ATOM 1507 O O . ILE A 1 183 ? -3.133 10.201 -0.229 1.00 86.69 183 ILE A O 1
ATOM 1511 N N . GLY A 1 184 ? -2.402 10.741 -2.274 1.00 78.81 184 GLY A N 1
ATOM 1512 C CA . GLY A 1 184 ? -1.303 9.783 -2.356 1.00 78.81 184 GLY A CA 1
ATOM 1513 C C . GLY A 1 184 ? 0.061 10.471 -2.436 1.00 78.81 184 GLY A C 1
ATOM 1514 O O . GLY A 1 184 ? 0.226 11.634 -2.059 1.00 78.81 184 GLY A O 1
ATOM 1515 N N . LYS A 1 185 ? 1.056 9.750 -2.972 1.00 70.88 185 LYS A N 1
ATOM 1516 C CA . LYS A 1 185 ? 2.422 10.267 -3.159 1.00 70.88 185 LYS A CA 1
ATOM 1517 C C . LYS A 1 185 ? 2.401 11.581 -3.966 1.00 70.88 185 LYS A C 1
ATOM 1519 O O . LYS A 1 185 ? 1.645 11.724 -4.929 1.00 70.88 185 LYS A O 1
ATOM 1524 N N . ASN A 1 186 ? 3.262 12.531 -3.592 1.00 73.88 186 ASN A N 1
ATOM 1525 C CA . ASN A 1 186 ? 3.395 13.862 -4.211 1.00 73.88 186 ASN A CA 1
ATOM 1526 C C . ASN A 1 186 ? 2.168 14.784 -4.081 1.00 73.88 186 ASN A C 1
ATOM 1528 O O . ASN A 1 186 ? 1.956 15.622 -4.958 1.00 73.88 186 ASN A O 1
ATOM 1532 N N . PHE A 1 187 ? 1.366 14.637 -3.020 1.00 77.06 187 PHE A N 1
ATOM 1533 C CA . PHE A 1 187 ? 0.195 15.486 -2.748 1.00 77.06 187 PHE A CA 1
ATOM 1534 C C . PHE A 1 187 ? -0.869 15.467 -3.859 1.00 77.06 187 PHE A C 1
ATOM 1536 O O . PHE A 1 187 ? -1.628 16.419 -4.028 1.00 77.06 187 PHE A O 1
ATOM 1543 N N . LYS A 1 188 ? -0.928 14.382 -4.641 1.00 82.44 188 LYS A N 1
ATOM 1544 C CA . LYS A 1 188 ? -1.924 14.203 -5.703 1.00 82.44 188 LYS A CA 1
ATOM 1545 C C . LYS A 1 188 ? -3.004 13.223 -5.264 1.00 82.44 188 LYS A C 1
ATOM 1547 O O . LYS A 1 188 ? -2.665 12.243 -4.599 1.00 82.44 188 LYS A O 1
ATOM 1552 N N . PRO A 1 189 ? -4.266 13.421 -5.679 1.00 86.38 189 PRO A N 1
ATOM 1553 C CA . PRO A 1 189 ? -5.295 12.410 -5.503 1.00 86.38 189 PRO A CA 1
ATOM 1554 C C . PRO A 1 189 ? -4.857 11.064 -6.080 1.00 86.38 189 PRO A C 1
ATOM 1556 O O . PRO A 1 189 ? -4.279 10.989 -7.169 1.00 86.38 189 PRO A O 1
ATOM 1559 N N . GLN A 1 190 ? -5.143 9.993 -5.350 1.00 87.19 190 GLN A N 1
ATOM 1560 C CA . GLN A 1 190 ? -4.962 8.634 -5.833 1.00 87.19 190 GLN A CA 1
ATOM 1561 C C . GLN A 1 190 ? -5.863 8.392 -7.046 1.00 87.19 190 GLN A C 1
ATOM 1563 O O . GLN A 1 190 ? -6.872 9.066 -7.257 1.00 87.19 190 GLN A O 1
ATOM 1568 N N . HIS A 1 191 ? -5.498 7.417 -7.873 1.00 89.62 191 HIS A N 1
ATOM 1569 C CA . HIS A 1 191 ? -6.321 7.065 -9.021 1.00 89.62 191 HIS A CA 1
ATOM 1570 C C . HIS A 1 191 ? -7.661 6.458 -8.546 1.00 89.62 191 HIS A C 1
ATOM 1572 O O . HIS A 1 191 ? -7.634 5.589 -7.669 1.00 89.62 191 HIS A O 1
ATOM 1578 N N . PRO A 1 192 ? -8.819 6.827 -9.140 1.00 90.44 192 PRO A N 1
ATOM 1579 C CA . PRO A 1 192 ? -10.143 6.359 -8.705 1.00 90.44 192 PRO A CA 1
ATOM 1580 C C . PRO A 1 192 ? -10.239 4.837 -8.630 1.00 90.44 192 PRO A C 1
ATOM 1582 O O . PRO A 1 192 ? -10.818 4.294 -7.699 1.00 90.44 192 PRO A O 1
ATOM 1585 N N . TYR A 1 193 ? -9.621 4.129 -9.580 1.00 89.69 193 TYR A N 1
ATOM 1586 C CA . TYR A 1 193 ? -9.607 2.665 -9.586 1.00 89.69 193 TYR A CA 1
ATOM 1587 C C . TYR A 1 193 ? -8.968 2.059 -8.328 1.00 89.69 193 TYR A C 1
ATOM 1589 O O . TYR A 1 193 ? -9.467 1.066 -7.811 1.00 89.69 193 TYR A O 1
ATOM 1597 N N . THR A 1 194 ? -7.905 2.669 -7.797 1.00 88.50 194 THR A N 1
ATOM 1598 C CA . THR A 1 194 ? -7.246 2.194 -6.573 1.00 88.50 194 THR A CA 1
ATOM 1599 C C . THR A 1 194 ? -8.197 2.266 -5.384 1.00 88.50 194 THR A C 1
ATOM 1601 O O . THR A 1 194 ? -8.281 1.323 -4.604 1.00 88.50 194 THR A O 1
ATOM 1604 N N . ILE A 1 195 ? -8.946 3.363 -5.273 1.00 91.94 195 ILE A N 1
ATOM 1605 C CA . ILE A 1 195 ? -9.919 3.566 -4.196 1.00 91.94 195 ILE A CA 1
ATOM 1606 C C . ILE A 1 195 ? -11.151 2.675 -4.395 1.00 91.94 195 ILE A C 1
ATOM 1608 O O . ILE A 1 195 ? -11.654 2.086 -3.441 1.00 91.94 195 ILE A O 1
ATOM 1612 N N . PHE A 1 196 ? -11.594 2.499 -5.639 1.00 91.69 196 PHE A N 1
ATOM 1613 C CA . PHE A 1 196 ? -12.703 1.613 -5.984 1.00 91.69 196 PHE A CA 1
ATOM 1614 C C . PHE A 1 196 ? -12.433 0.147 -5.618 1.00 91.69 196 PHE A C 1
ATOM 1616 O O . PHE A 1 196 ? -13.330 -0.544 -5.141 1.00 91.69 196 PHE A O 1
ATOM 1623 N N . LEU A 1 197 ? -11.202 -0.340 -5.805 1.00 88.56 197 LEU A N 1
ATOM 1624 C CA . LEU A 1 197 ? -10.841 -1.691 -5.372 1.00 88.56 197 LEU A CA 1
ATOM 1625 C C . LEU A 1 197 ? -11.025 -1.857 -3.858 1.00 88.56 197 LEU A C 1
ATOM 1627 O O . LEU A 1 197 ? -11.607 -2.853 -3.443 1.00 88.56 197 LEU A O 1
ATOM 1631 N N . LYS A 1 198 ? -10.633 -0.854 -3.061 1.00 88.56 198 LYS A N 1
ATOM 1632 C CA . LYS A 1 198 ? -10.791 -0.856 -1.595 1.00 88.56 198 LYS A CA 1
ATOM 1633 C C . LYS A 1 198 ? -12.254 -0.867 -1.151 1.00 88.56 198 LYS A C 1
ATOM 1635 O O . LYS A 1 198 ? -12.606 -1.562 -0.197 1.00 88.56 198 LYS A O 1
ATOM 1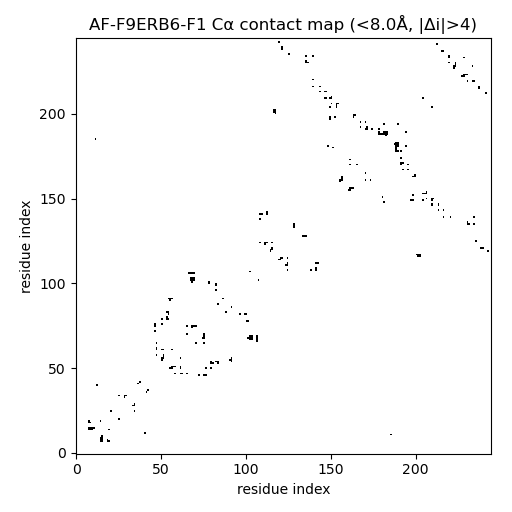640 N N . LEU A 1 199 ? -13.110 -0.134 -1.871 1.00 88.38 199 LEU A N 1
ATOM 1641 C CA . LEU A 1 199 ? -14.561 -0.120 -1.649 1.00 88.38 199 LEU A CA 1
ATOM 1642 C C . LEU A 1 199 ? -15.168 -1.526 -1.770 1.00 88.38 199 LEU A C 1
ATOM 1644 O O . LEU A 1 199 ? -16.040 -1.881 -0.983 1.00 88.38 199 LEU A O 1
ATOM 1648 N N . ASN A 1 200 ? -14.684 -2.322 -2.726 1.00 76.12 200 ASN A N 1
ATOM 1649 C CA . ASN A 1 200 ? -15.177 -3.678 -2.977 1.00 76.12 200 ASN A CA 1
ATOM 1650 C C . ASN A 1 200 ? -14.468 -4.761 -2.152 1.00 76.12 200 ASN A C 1
ATOM 1652 O O . ASN A 1 200 ? -14.932 -5.899 -2.124 1.00 76.12 200 ASN A O 1
ATOM 1656 N N . SER A 1 201 ? -13.326 -4.451 -1.532 1.00 68.56 201 SER A N 1
ATOM 1657 C CA . SER A 1 201 ? -12.421 -5.456 -0.965 1.00 68.56 201 SER A CA 1
ATOM 1658 C C . SER A 1 201 ? -12.481 -5.600 0.556 1.00 68.56 201 SER A C 1
ATOM 1660 O O . SER A 1 201 ? -11.517 -6.103 1.132 1.00 68.56 201 SER A O 1
ATOM 1662 N N . SER A 1 202 ? -13.546 -5.162 1.229 1.00 59.22 202 SER A N 1
ATOM 1663 C CA . SER A 1 202 ? -13.552 -5.070 2.695 1.00 59.22 202 SER A CA 1
ATOM 1664 C C . SER A 1 202 ? -14.819 -5.601 3.371 1.00 59.22 202 SER A C 1
ATOM 1666 O O . SER A 1 202 ? -15.932 -5.505 2.854 1.00 59.22 202 SER A O 1
ATOM 1668 N N . GLU A 1 203 ? -14.617 -6.166 4.567 1.00 65.38 203 GLU A N 1
ATOM 1669 C CA . GLU A 1 203 ? -15.663 -6.354 5.569 1.00 65.38 203 GLU A CA 1
ATOM 1670 C C . GLU A 1 203 ? -16.336 -5.018 5.918 1.00 65.38 203 GLU A C 1
ATOM 1672 O O . GLU A 1 203 ? -15.739 -3.943 5.840 1.00 65.38 203 GLU A O 1
ATOM 1677 N N . ASN A 1 204 ? -17.595 -5.082 6.354 1.00 74.69 204 ASN A N 1
ATOM 1678 C CA . ASN A 1 204 ? -18.356 -3.904 6.760 1.00 74.69 204 ASN A CA 1
ATOM 1679 C C . ASN A 1 204 ? -17.919 -3.413 8.148 1.00 74.69 204 ASN A C 1
ATOM 1681 O O . ASN A 1 204 ? -18.619 -3.635 9.137 1.00 74.69 204 ASN A O 1
ATOM 1685 N N . PHE A 1 205 ? -16.782 -2.722 8.222 1.00 89.12 205 PHE A N 1
ATOM 1686 C CA . PHE A 1 205 ? -16.391 -2.001 9.430 1.00 89.12 205 PHE A CA 1
ATOM 1687 C C . PHE A 1 205 ? -17.305 -0.788 9.660 1.00 89.12 205 PHE A C 1
ATOM 1689 O O . PHE A 1 205 ? -17.743 -0.127 8.714 1.00 89.12 205 PHE A O 1
ATOM 1696 N N . SER A 1 206 ? -17.617 -0.502 10.925 1.00 91.44 206 SER A N 1
ATOM 1697 C CA . SER A 1 206 ? -18.279 0.744 11.316 1.00 91.44 206 SER A CA 1
ATOM 1698 C C . SER A 1 206 ? -17.251 1.863 11.493 1.00 91.44 206 SER A C 1
ATOM 1700 O O . SER A 1 206 ? -16.084 1.596 11.782 1.00 91.44 206 SER A O 1
ATOM 1702 N N . GLU A 1 207 ? -17.685 3.121 11.372 1.00 93.06 207 GLU A N 1
ATOM 1703 C CA . GLU A 1 207 ? -16.822 4.276 11.671 1.00 93.06 207 GLU A CA 1
ATOM 1704 C C . GLU A 1 207 ? -16.267 4.197 13.095 1.00 93.06 207 GLU A C 1
ATOM 1706 O O . GLU A 1 207 ? -15.065 4.323 13.284 1.00 93.06 207 GLU A O 1
ATOM 1711 N N . GLU A 1 208 ? -17.115 3.883 14.081 1.00 94.44 208 GLU A N 1
ATOM 1712 C CA . GLU A 1 208 ? -16.710 3.753 15.488 1.00 94.44 208 GLU A CA 1
ATOM 1713 C C . GLU A 1 208 ? -15.608 2.706 15.689 1.00 94.44 208 GLU A C 1
ATOM 1715 O O . GLU A 1 208 ? -14.671 2.924 16.458 1.00 94.44 208 GLU A O 1
ATOM 1720 N N . PHE A 1 209 ? -15.699 1.570 14.988 1.00 94.81 209 PHE A N 1
ATOM 1721 C CA . PHE A 1 209 ? -14.669 0.538 15.041 1.00 94.81 209 PHE A CA 1
ATOM 1722 C C . PHE A 1 209 ? -13.346 1.059 14.470 1.00 94.81 209 PHE A C 1
ATOM 1724 O O . PHE A 1 209 ? -12.309 0.941 15.121 1.00 94.81 209 PHE A O 1
ATOM 1731 N N . LEU A 1 210 ? -13.381 1.667 13.282 1.00 95.44 210 LEU A N 1
ATOM 1732 C CA . LEU A 1 210 ? -12.186 2.187 12.616 1.00 95.44 210 LEU A CA 1
ATOM 1733 C C . LEU A 1 210 ? -11.537 3.319 13.422 1.00 95.44 210 LEU A C 1
ATOM 1735 O O . LEU A 1 210 ? -10.326 3.307 13.621 1.00 95.44 210 LEU A O 1
ATOM 1739 N N . GLU A 1 211 ? -12.329 4.251 13.954 1.00 96.62 211 GLU A N 1
ATOM 1740 C CA . GLU A 1 211 ? -11.847 5.321 14.830 1.00 96.62 211 GLU A CA 1
ATOM 1741 C C . GLU A 1 211 ? -11.196 4.777 16.103 1.00 96.62 211 GLU A C 1
ATOM 1743 O O . GLU A 1 211 ? -10.145 5.273 16.513 1.00 96.62 211 GLU A O 1
ATOM 1748 N N . LYS A 1 212 ? -11.793 3.753 16.731 1.00 96.62 212 LYS A N 1
ATOM 1749 C CA . LYS A 1 212 ? -11.206 3.092 17.903 1.00 96.62 212 LYS A CA 1
ATOM 1750 C C . LYS A 1 212 ? -9.841 2.495 17.557 1.00 96.62 212 LYS A C 1
ATOM 1752 O O . LYS A 1 212 ? -8.876 2.752 18.269 1.00 96.62 212 LYS A O 1
ATOM 1757 N N . LYS A 1 213 ? -9.736 1.754 16.449 1.00 96.81 213 LYS A N 1
ATOM 1758 C CA . LYS A 1 213 ? -8.476 1.114 16.033 1.00 96.81 213 LYS A CA 1
ATOM 1759 C C . LYS A 1 213 ? -7.399 2.099 15.604 1.00 96.81 213 LYS A C 1
ATOM 1761 O O . LYS A 1 213 ? -6.235 1.889 15.924 1.00 96.81 213 LYS A O 1
ATOM 1766 N N . LEU A 1 214 ? -7.777 3.206 14.972 1.00 97.44 214 LEU A N 1
ATOM 1767 C CA . LEU A 1 214 ? -6.850 4.295 14.669 1.00 97.44 214 LEU A CA 1
ATOM 1768 C C . LEU A 1 214 ? -6.313 4.967 15.941 1.00 97.44 214 LEU A C 1
ATOM 1770 O O . LEU A 1 214 ? -5.124 5.262 16.013 1.00 97.44 214 LEU A O 1
ATOM 1774 N N . LYS A 1 215 ? -7.157 5.171 16.962 1.00 97.12 215 LYS A N 1
ATOM 1775 C CA . LYS A 1 215 ? -6.716 5.696 18.267 1.00 97.12 215 LYS A CA 1
ATOM 1776 C C . LYS A 1 215 ? -5.755 4.739 18.974 1.00 97.12 215 LYS A C 1
ATOM 1778 O O . LYS A 1 215 ? -4.741 5.194 19.487 1.00 97.12 215 LYS A O 1
ATOM 1783 N N . GLU A 1 216 ? -6.051 3.438 18.961 1.00 96.50 216 GLU A N 1
ATOM 1784 C CA . GLU A 1 216 ? -5.163 2.403 19.511 1.00 96.50 216 GLU A CA 1
ATOM 1785 C C . GLU A 1 216 ? -3.790 2.411 18.807 1.00 96.50 216 GLU A C 1
ATOM 1787 O O . GLU A 1 216 ? -2.764 2.435 19.481 1.00 96.50 216 GLU A O 1
ATOM 1792 N N . LEU A 1 217 ? -3.750 2.474 17.468 1.00 96.56 217 LEU A N 1
ATOM 1793 C CA . LEU A 1 217 ? -2.493 2.561 16.706 1.00 96.56 217 LEU A CA 1
ATOM 1794 C C . LEU A 1 217 ? -1.695 3.830 17.017 1.00 96.56 217 LEU A C 1
ATOM 1796 O O . LEU A 1 217 ? -0.478 3.760 17.181 1.00 96.56 217 LEU A O 1
ATOM 1800 N N . LEU A 1 218 ? -2.370 4.975 17.137 1.00 95.44 218 LEU A N 1
ATOM 1801 C CA . LEU A 1 218 ? -1.731 6.241 17.497 1.00 95.44 218 LEU A CA 1
ATOM 1802 C C . LEU A 1 218 ? -1.116 6.188 18.905 1.00 95.44 218 LEU A C 1
ATOM 1804 O O . LEU A 1 218 ? -0.028 6.715 19.131 1.00 95.44 218 LEU A O 1
ATOM 1808 N N . GLU A 1 219 ? -1.799 5.546 19.854 1.00 94.88 219 GLU A N 1
ATOM 1809 C CA . GLU A 1 219 ? -1.289 5.354 21.213 1.00 94.88 219 GLU A CA 1
ATOM 1810 C C . GLU A 1 219 ? -0.052 4.446 21.230 1.00 94.88 219 GLU A C 1
ATOM 1812 O O . GLU A 1 219 ? 0.924 4.758 21.916 1.00 94.88 219 GLU A O 1
ATOM 1817 N N . ILE A 1 220 ? -0.065 3.362 20.446 1.00 94.25 220 ILE A N 1
ATOM 1818 C CA . ILE A 1 220 ? 1.096 2.479 20.271 1.00 94.25 220 ILE A CA 1
ATOM 1819 C C . ILE A 1 220 ? 2.267 3.266 19.686 1.00 94.25 220 ILE A C 1
ATOM 1821 O O . ILE A 1 220 ? 3.358 3.253 20.252 1.00 94.25 220 ILE A O 1
ATOM 1825 N N . GLU A 1 221 ? 2.043 3.995 18.590 1.00 93.38 221 GLU A N 1
ATOM 1826 C CA . GLU A 1 221 ? 3.073 4.808 17.944 1.00 93.38 221 GLU A CA 1
ATOM 1827 C C . GLU A 1 221 ? 3.694 5.812 18.927 1.00 93.38 221 GLU A C 1
ATOM 1829 O O . GLU A 1 221 ? 4.919 5.933 18.997 1.00 93.38 221 GLU A O 1
ATOM 1834 N N . TYR A 1 222 ? 2.859 6.500 19.711 1.00 93.75 222 TYR A N 1
ATOM 1835 C CA . TYR A 1 222 ? 3.309 7.452 20.722 1.00 93.75 222 TYR A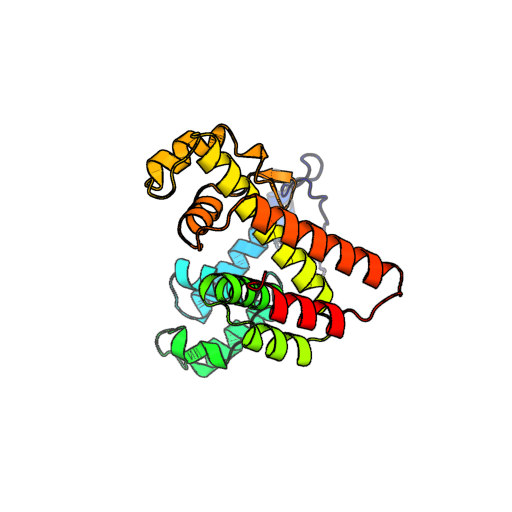 CA 1
ATOM 1836 C C . TYR A 1 222 ? 4.190 6.790 21.788 1.00 93.75 222 TYR A C 1
ATOM 1838 O O . TYR A 1 222 ? 5.311 7.248 22.007 1.00 93.75 222 TYR A O 1
ATOM 1846 N N . LYS A 1 223 ? 3.721 5.696 22.407 1.00 92.06 223 LYS A N 1
ATOM 1847 C CA . LYS A 1 223 ? 4.448 4.991 23.481 1.00 92.06 223 LYS A CA 1
ATOM 1848 C C . LYS A 1 223 ? 5.756 4.369 23.006 1.00 92.06 223 LYS A C 1
ATOM 1850 O O . LYS A 1 223 ? 6.744 4.352 23.737 1.00 92.06 223 LYS A O 1
ATOM 1855 N N . VAL A 1 224 ? 5.775 3.865 21.776 1.00 91.19 224 VAL A N 1
ATOM 1856 C CA . VAL A 1 224 ? 6.988 3.327 21.156 1.00 91.19 224 VAL A CA 1
ATOM 1857 C C . VAL A 1 224 ? 7.991 4.452 20.899 1.00 91.19 224 VAL A C 1
ATOM 1859 O O . VAL A 1 224 ? 9.164 4.324 21.242 1.00 91.19 224 VAL A O 1
ATOM 1862 N N . LYS A 1 225 ? 7.544 5.590 20.350 1.00 90.38 225 LYS A N 1
ATOM 1863 C CA . LYS A 1 225 ? 8.418 6.748 20.100 1.00 90.38 225 LYS A CA 1
ATOM 1864 C C . LYS A 1 225 ? 8.912 7.419 21.382 1.00 90.38 225 LYS A C 1
ATOM 1866 O O . LYS A 1 225 ? 10.001 7.990 21.361 1.00 90.38 225 LYS A O 1
ATOM 1871 N N . SER A 1 226 ? 8.152 7.353 22.476 1.00 91.75 226 SER A N 1
ATOM 1872 C CA . SER A 1 226 ? 8.591 7.837 23.791 1.00 91.75 226 SER A CA 1
ATOM 1873 C C . SER A 1 226 ? 9.513 6.856 24.528 1.00 91.75 226 SER A C 1
ATOM 1875 O O . SER A 1 226 ? 10.106 7.233 25.537 1.00 91.75 226 SER A O 1
ATOM 1877 N N . GLY A 1 227 ? 9.684 5.629 24.018 1.00 87.69 227 GLY A N 1
ATOM 1878 C CA . GLY A 1 227 ? 10.505 4.586 24.639 1.00 87.69 227 GLY A CA 1
ATOM 1879 C C . GLY A 1 227 ? 9.848 3.914 25.850 1.00 87.69 227 GLY A C 1
ATOM 1880 O O . GLY A 1 227 ? 10.528 3.246 26.623 1.00 87.69 227 GLY A O 1
ATOM 1881 N N . GLU A 1 228 ? 8.538 4.088 26.040 1.00 86.75 228 GLU A N 1
ATOM 1882 C CA . GLU A 1 228 ? 7.779 3.502 27.155 1.00 86.75 228 GLU A CA 1
ATOM 1883 C C . GLU A 1 228 ? 7.410 2.027 26.940 1.00 86.75 228 GLU A C 1
ATOM 1885 O O . GLU A 1 228 ? 7.043 1.328 27.897 1.00 86.75 228 GLU A O 1
ATOM 1890 N N . ARG A 1 229 ? 7.430 1.572 25.683 1.00 89.12 229 ARG A N 1
ATOM 1891 C CA . ARG A 1 229 ? 7.004 0.235 25.262 1.00 89.12 229 ARG A CA 1
ATOM 1892 C C . ARG A 1 229 ? 7.826 -0.289 24.091 1.00 89.12 229 ARG A C 1
ATOM 1894 O O . ARG A 1 229 ? 8.252 0.483 23.234 1.00 89.12 229 ARG A O 1
ATOM 1901 N N . ASP A 1 230 ? 7.959 -1.611 24.039 1.00 91.25 230 ASP A N 1
ATOM 1902 C CA . ASP A 1 230 ? 8.579 -2.318 22.924 1.00 91.25 230 ASP A CA 1
ATOM 1903 C C . ASP A 1 230 ? 7.584 -2.496 21.765 1.00 91.25 230 ASP A C 1
ATOM 1905 O O . ASP A 1 230 ? 6.431 -2.898 21.950 1.00 91.25 230 ASP A O 1
ATOM 1909 N N . ILE A 1 231 ? 8.034 -2.157 20.553 1.00 92.38 231 ILE A N 1
ATOM 1910 C CA . ILE A 1 231 ? 7.183 -2.112 19.355 1.00 92.38 231 ILE A CA 1
ATOM 1911 C C . ILE A 1 231 ? 6.675 -3.492 18.933 1.00 92.38 231 ILE A C 1
ATOM 1913 O O . ILE A 1 231 ? 5.571 -3.595 18.400 1.00 92.38 231 ILE A O 1
ATOM 1917 N N . ASP A 1 232 ? 7.461 -4.540 19.164 1.00 92.56 232 ASP A N 1
ATOM 1918 C CA . ASP A 1 232 ? 7.116 -5.915 18.816 1.00 92.56 232 ASP A CA 1
ATOM 1919 C C . ASP A 1 232 ? 5.920 -6.404 19.635 1.00 92.56 232 ASP A C 1
ATOM 1921 O O . ASP A 1 232 ? 4.881 -6.747 19.066 1.00 92.56 232 ASP A O 1
ATOM 1925 N N . ILE A 1 233 ? 6.014 -6.303 20.961 1.00 92.25 233 ILE A N 1
ATOM 1926 C CA . ILE A 1 233 ? 4.964 -6.725 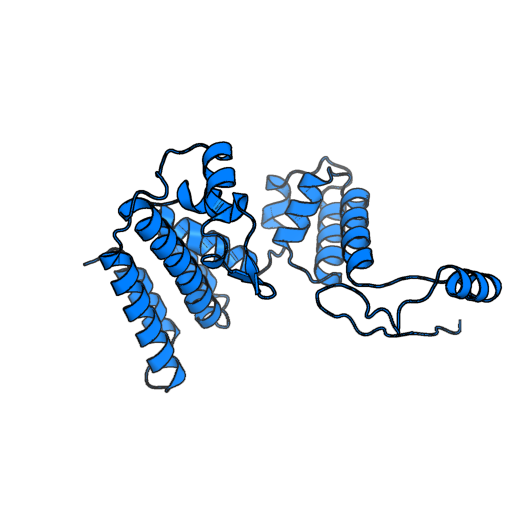21.892 1.00 92.25 233 ILE A CA 1
ATOM 1927 C C . ILE A 1 233 ? 3.668 -5.945 21.645 1.00 92.25 233 ILE A C 1
ATOM 1929 O O . ILE A 1 233 ? 2.600 -6.547 21.523 1.00 92.25 233 ILE A O 1
ATOM 1933 N N . GLU A 1 234 ? 3.732 -4.612 21.556 1.00 94.62 234 GLU A N 1
ATOM 1934 C CA . GLU A 1 234 ? 2.526 -3.792 21.367 1.00 94.62 234 GLU A CA 1
ATOM 1935 C C . GLU A 1 234 ? 1.842 -4.086 20.023 1.00 94.62 234 GLU A C 1
ATOM 1937 O O . GLU A 1 234 ? 0.614 -4.201 19.963 1.00 94.62 234 GLU A O 1
ATOM 1942 N N . THR A 1 235 ? 2.622 -4.280 18.953 1.00 94.19 235 THR A N 1
ATOM 1943 C CA . THR A 1 235 ? 2.082 -4.609 17.626 1.00 94.19 235 THR A CA 1
ATOM 1944 C C . THR A 1 235 ? 1.426 -5.989 17.617 1.00 94.19 235 THR A C 1
ATOM 1946 O O . THR A 1 235 ? 0.307 -6.133 17.121 1.00 94.19 235 THR A O 1
ATOM 1949 N N . GLU A 1 236 ? 2.076 -7.004 18.190 1.00 94.25 236 GLU A N 1
ATOM 1950 C CA . GLU A 1 236 ? 1.530 -8.363 18.280 1.00 94.25 236 GLU A CA 1
ATOM 1951 C C . GLU A 1 236 ? 0.227 -8.405 19.083 1.00 94.25 236 GLU A C 1
ATOM 1953 O O . GLU A 1 236 ? -0.770 -8.991 18.645 1.00 94.25 236 GLU A O 1
ATOM 1958 N N . VAL A 1 237 ? 0.203 -7.731 20.238 1.00 95.19 237 VAL A N 1
ATOM 1959 C CA . VAL A 1 237 ? -0.990 -7.635 21.086 1.00 95.19 237 VAL A CA 1
ATOM 1960 C C . VAL A 1 237 ? -2.119 -6.916 20.353 1.00 95.19 237 VAL A C 1
ATOM 1962 O O . VAL A 1 237 ? -3.267 -7.364 20.423 1.00 95.19 237 VAL A O 1
ATOM 1965 N N . PHE A 1 238 ? -1.814 -5.830 19.642 1.00 96.31 238 PHE A N 1
ATOM 1966 C CA . PHE A 1 238 ? -2.795 -5.098 18.848 1.00 96.31 238 PHE A CA 1
ATOM 1967 C C . PHE A 1 238 ? -3.400 -5.966 17.744 1.00 96.31 238 PHE A C 1
ATOM 1969 O O . PHE A 1 238 ? -4.625 -6.068 17.651 1.00 96.31 238 PHE A O 1
ATOM 1976 N N . LEU A 1 239 ? -2.563 -6.639 16.950 1.00 96.25 239 LEU A N 1
ATOM 1977 C CA . LEU A 1 239 ? -3.008 -7.522 15.872 1.00 96.25 239 LEU A CA 1
ATOM 1978 C C . LEU A 1 239 ? -3.871 -8.669 16.408 1.00 96.25 239 LEU A C 1
ATOM 1980 O O . LEU A 1 239 ? -4.965 -8.911 15.895 1.00 96.25 239 LEU A O 1
ATOM 1984 N N . GLY A 1 240 ? -3.430 -9.313 17.493 1.00 94.81 240 GLY A N 1
ATOM 1985 C CA . GLY A 1 240 ? -4.173 -10.388 18.145 1.00 94.81 240 GLY A CA 1
ATOM 1986 C C . GLY A 1 240 ? -5.512 -9.938 18.733 1.00 94.81 240 GLY A C 1
ATOM 1987 O O . GLY A 1 240 ? -6.441 -10.737 18.813 1.00 94.81 240 GLY A O 1
ATOM 1988 N N . LYS A 1 241 ? -5.647 -8.658 19.107 1.00 94.62 241 LYS A N 1
ATOM 1989 C CA . LYS A 1 241 ? -6.879 -8.065 19.658 1.00 94.62 241 LYS A CA 1
ATOM 1990 C C . LYS A 1 241 ? -7.702 -7.277 18.639 1.00 94.62 241 LYS A C 1
ATOM 1992 O O . LYS A 1 241 ? -8.758 -6.752 18.992 1.00 94.62 241 LYS A O 1
ATOM 1997 N N . PHE A 1 242 ? -7.265 -7.192 17.385 1.00 94.94 242 PHE A N 1
ATOM 1998 C CA . PHE A 1 242 ? -7.834 -6.261 16.411 1.00 94.94 242 PHE A CA 1
ATOM 1999 C C . PHE A 1 242 ? -9.335 -6.469 16.188 1.00 94.94 242 PHE A C 1
ATOM 2001 O O . PHE A 1 242 ? -10.101 -5.513 16.199 1.00 94.94 242 PHE A O 1
ATOM 2008 N N . PHE A 1 243 ? -9.781 -7.716 16.047 1.00 91.62 243 PHE A N 1
ATOM 2009 C CA . PHE A 1 243 ? -11.193 -8.031 15.802 1.00 91.62 243 PHE A CA 1
ATOM 2010 C C . PHE A 1 243 ? -12.005 -8.280 17.081 1.00 91.62 243 PHE A C 1
ATOM 2012 O O . PHE A 1 243 ? -13.207 -8.538 17.004 1.00 91.62 243 PHE A O 1
ATOM 2019 N N . PHE A 1 244 ? -11.372 -8.203 18.253 1.00 85.75 244 PHE A N 1
ATOM 2020 C CA . PHE A 1 244 ? -12.031 -8.403 19.540 1.00 85.75 244 PHE A CA 1
ATOM 2021 C C . PHE A 1 244 ? -12.482 -7.062 20.141 1.00 85.75 244 PHE A C 1
ATOM 2023 O O . PHE A 1 244 ? -11.907 -6.005 19.865 1.00 85.75 244 PHE A O 1
ATOM 2030 N N . LYS A 1 245 ? -13.578 -7.108 20.908 1.00 59.41 245 LYS A N 1
ATOM 2031 C CA . LYS A 1 245 ? -14.202 -5.926 21.520 1.00 59.41 245 LYS A CA 1
ATOM 2032 C C . LYS A 1 245 ? -13.408 -5.407 22.708 1.00 59.41 245 LYS A C 1
ATOM 2034 O O . LYS A 1 245 ? -13.019 -6.241 23.550 1.00 59.41 245 LYS A O 1
#

Foldseek 3Di:
DDDDDDDFDDDPLHGDPVRDQDPVNVVVCVVPDDDDDPRPVVVVVVLLVLLCVLQVDDSVVSVVLCQFQDDDSVLSNVLSVQVSVVCVPPHDDCVVCVVVHDGDPLNLLLVLLLCCQQVVDCVSVLVSCVVVVVCLVVNLVSNLLLLQLVLVLQVCCVVVLDHLPDDLVVQQVSCVVPQQSQQDPPRGRDDSVVSNCSSPRGDDDHNVLSVVLSVLSVVLVVCVVVVNDDSSVSSVVCSVCSPPD

pLDDT: mean 87.84, std 7.43, range [59.22, 97.44]

Mean predicted aligned error: 10.41 Å

Nearest PDB structures (foldseek):
  1jqj-assembly1_C  TM=3.990E-01  e=4.532E-02  Escherichia coli
  1jqj-assembly2_D  TM=3.920E-01  e=1.009E-01  Escherichia coli
  3glh-assembly3_L  TM=4.506E-01  e=2.049E+00  Escherichia coli K-12

InterPro domains:
  IPR005790 DNA polymerase III, delta subunit [PTHR34388] (52-239)
  IPR048466 DNA polymerase III delta subunit-like, C-terminal domain [PF21694] (118-241)

Secondary structure (DSSP, 8-state):
---------EETTEE-GGGPPPHHHHHHHHTTS------HHHHHHHHHHHHHHHHT--HHHHHHHHHHH-S-HHHHHHHHHHHHHHHTTPPP-HHHHTTTS---HHHHHHHHHHHHHHH---HHHHHHHHH-GGGHHHHHHHHHHHHHHHHHHHHHHHTTSS-TT--HHHHHHHHGGGGGGSB-GGG-BPPHHHHHHHHHS-----HHHHHHHHHHHHHHHHHHHTTSS-HHHHHHHHHHHTT--

Organism: NCBI:txid997347

Solvent-accessible surface area (backbone atoms only — not comparable to full-atom values): 14679 Å² total; per-residue (Å²): 138,90,83,86,86,83,88,66,63,70,54,96,93,38,66,41,74,96,64,54,81,47,75,70,58,50,51,62,44,52,76,79,42,89,79,78,82,77,50,70,76,50,42,58,53,49,53,46,51,51,45,20,64,65,50,72,49,51,71,67,58,30,54,52,54,41,57,41,44,48,88,50,64,67,59,45,53,52,49,47,52,52,49,35,61,74,42,73,82,49,83,77,49,66,88,79,42,61,88,75,53,80,64,24,68,70,50,54,50,52,56,43,50,55,46,23,68,63,70,72,51,50,63,69,50,49,61,49,36,75,78,35,71,86,42,55,66,55,48,55,52,54,50,48,56,50,47,52,53,51,36,54,51,43,52,35,39,75,72,64,78,45,61,77,88,60,55,69,70,65,48,54,66,56,36,73,82,54,34,81,80,44,60,42,82,91,83,34,57,53,60,58,67,66,55,51,51,55,59,71,62,60,70,91,70,49,59,69,57,43,54,50,53,51,50,53,52,52,51,49,54,49,35,36,75,71,68,78,44,60,62,65,62,54,48,53,54,45,55,76,41,64,93,56,133